Protein AF-A0A452ZLC6-F1 (afdb_monomer)

Secondary structure (DSSP, 8-state):
------------------PPP----PPPPPPP---PPPPPPPPP-PPPPPP----------PPPP----------------S--------TTTTTTT-----PPPTTSPPTT--PPPPPPS--PPPPPEEEE-TTS-EEEE---SSSEEEEEEEES-SGGG--SSSTTHHHHHHHHTTS-BSS--HHHHHHHHHHTT-EEEEEE-SS-EEEEEEEEGGGHHHHHHHHHHHHHSB---HHHHHHHHHHHHHHHHHGGG-HHHHHHHHHHHHH--SSTTS-SSPPHHHHTT--HHHHHHHHHHHHTTTS----

Foldseek 3Di:
DDDDDDDDDDDDDDDDDDDDDDDDDDDDDDDDDDDDDDDDDDDDDDDDDDDDDDDDPDDPDDDDDDDDDDDDDDDDDADDDDDDPPPPDPPCCVPPPNDDPDAPPPVDDGPPDDDDDDDPPDDDWFDWDWDQDPLGDIDIDGDDPDQKDKDKDKFQDAQLLADPLLAQLQVLLQLLFQADFPVDHSVRSVCLCVNQPKDWHWDGDLGMIMTMMMGGPVCVVVRVVSNCRRLPTRDDDQVSSVVSLVVLVVVVVCCVVVVVLVVVLVCQLVVDDHRSNRGRRGDPVNSVSDDPVSNVVSCCVRVCSVPVPPD

InterPro domains:
  IPR001431 Peptidase M16, zinc-binding site [PS00143] (158-181)
  IPR011249 Metalloenzyme, LuxS/M16 peptidase-like [SSF63411] (126-300)
  IPR011765 Peptidase M16, N-terminal [PF00675] (139-283)
  IPR050361 Mitochondrial Processing Peptidase/Ubiquinol-cytochrome c Reductase Complex [PTHR11851] (120-300)

Radius of gyration: 35.26 Å; Cα contacts (8 Å, |Δi|>4): 285; chains: 1; bounding box: 105×92×97 Å

Solvent-accessible surface area (backbone atoms only — not comparable to full-atom values): 20576 Å² total; per-residue (Å²): 141,83,84,81,89,85,85,86,90,83,87,90,84,86,87,82,88,80,89,85,86,88,84,90,86,88,79,84,87,79,83,86,80,80,84,83,77,84,77,80,79,79,80,77,80,80,79,86,78,83,83,87,82,79,88,79,79,84,75,84,77,78,80,83,78,84,80,79,88,77,92,71,97,69,91,81,79,77,87,69,82,90,82,76,88,75,75,81,72,55,103,56,37,84,80,72,70,58,75,74,85,73,72,72,60,94,90,47,82,72,84,91,70,86,78,77,83,78,78,66,98,75,72,81,83,53,73,74,45,77,48,72,47,98,73,66,49,74,49,74,50,65,69,73,92,65,71,62,38,76,50,73,52,77,42,86,39,24,30,42,76,46,46,92,80,37,40,30,43,42,44,50,50,36,69,53,51,70,45,33,26,78,89,37,52,36,70,54,48,51,50,57,36,55,70,66,65,38,49,76,51,58,47,57,40,50,64,36,30,38,41,36,36,35,34,46,50,91,47,51,70,60,50,52,51,53,52,50,43,39,70,75,35,60,40,83,45,73,68,59,52,53,53,47,52,51,51,53,54,53,48,60,70,51,44,77,79,39,61,69,61,50,50,54,52,50,46,34,45,71,74,40,74,70,45,69,25,46,59,62,65,51,48,78,76,31,61,78,64,62,50,64,68,52,48,53,52,50,44,57,74,64,46,38,72,73,54,68,78,84,125

Mean predicted aligned error: 16.59 Å

Sequence (311 aa):
GSSPEGSARSGSRPPASLYTTRRGVSCPRINPSPAAAPLPPPPSSPPPLPRDLGSQATMYRAAGSHLRSLKNHGASRFASTSVVKQSSGGLFSWLLGGGSSQLPPLDVPLPGITIPPPLPDFVEQSKTKITTLPNGIKIASETSPGAAASVGLYIDCGSIYETPASSGASHLLERMAFRSTANRSHLRLVREVEAIGGNVSASASREQMSYTYDALKSYAPEMVEVLVDSVRNPAFLEWEVKEQLQKIKSEISEVSSNPQGLLLEALHSAGYSGALAKPLMATESAIRRLDISTLEEFIHVRFSDLFPMLE

Nearest PDB structures (foldseek):
  8e73-assembly1_N  TM=9.929E-01  e=3.197E-26  Vigna radiata
  8bep-assembly1_K  TM=9.924E-01  e=4.865E-26  Arabidopsis thaliana
  8bq6-assembly1_BA  TM=9.900E-01  e=1.349E-25  Arabidopsis thaliana
  8bq5-assembly1_BA  TM=9.898E-01  e=1.820E-25  Arabidopsis thaliana
  8bq6-assembly1_AA  TM=9.882E-01  e=1.933E-25  Arabidopsis thaliana

Organism: Aegilops tauschii subsp. strangulata (NCBI:txid200361)

Structure (mmCIF, N/CA/C/O backbone):
data_AF-A0A452ZLC6-F1
#
_entry.id   AF-A0A452ZLC6-F1
#
loop_
_atom_site.group_PDB
_atom_site.id
_atom_site.type_symbol
_atom_site.label_atom_id
_atom_site.label_alt_id
_atom_site.label_comp_id
_atom_site.label_asym_id
_atom_site.label_entity_id
_atom_site.label_seq_id
_atom_site.pdbx_PDB_ins_code
_atom_site.Cartn_x
_atom_site.Cartn_y
_atom_site.Cartn_z
_atom_site.occupancy
_atom_site.B_iso_or_equiv
_atom_site.auth_seq_id
_atom_site.auth_comp_id
_atom_site.auth_asym_id
_atom_site.auth_atom_id
_atom_site.pdbx_PDB_model_num
ATOM 1 N N . GLY A 1 1 ? 21.940 -58.589 -57.370 1.00 42.47 1 GLY A N 1
ATOM 2 C CA . GLY A 1 1 ? 23.142 -59.390 -57.103 1.00 42.47 1 GLY A CA 1
ATOM 3 C C . GLY A 1 1 ? 23.792 -59.722 -58.418 1.00 42.47 1 GLY A C 1
ATOM 4 O O . GLY A 1 1 ? 23.095 -60.292 -59.238 1.00 42.47 1 GLY A O 1
ATOM 5 N N . SER A 1 2 ? 25.052 -59.308 -58.588 1.00 36.88 2 SER A N 1
ATOM 6 C CA . SER A 1 2 ? 26.074 -59.826 -59.519 1.00 36.88 2 SER A CA 1
ATOM 7 C C . SER A 1 2 ? 27.123 -58.726 -59.759 1.00 36.88 2 SER A C 1
ATOM 9 O O . SER A 1 2 ? 26.866 -57.782 -60.503 1.00 36.88 2 SER A O 1
ATOM 11 N N . SER A 1 3 ? 28.284 -58.839 -59.111 1.00 34.69 3 SER A N 1
ATOM 12 C CA . SER A 1 3 ? 29.549 -58.283 -59.633 1.00 34.69 3 SER A CA 1
ATOM 13 C C . SER A 1 3 ? 30.103 -59.255 -60.694 1.00 34.69 3 SER A C 1
ATOM 15 O O . SER A 1 3 ? 29.634 -60.400 -60.721 1.00 34.69 3 SER A O 1
ATOM 17 N N . PRO A 1 4 ? 31.062 -58.857 -61.559 1.00 59.31 4 PRO A N 1
ATOM 18 C CA . PRO A 1 4 ? 32.482 -58.927 -61.158 1.00 59.31 4 PRO A CA 1
ATOM 19 C C . PRO A 1 4 ? 33.443 -57.866 -61.768 1.00 59.31 4 PRO A C 1
ATOM 21 O O . PRO A 1 4 ? 33.111 -57.195 -62.737 1.00 59.31 4 PRO A O 1
ATOM 24 N N . GLU A 1 5 ? 34.611 -57.743 -61.107 1.00 37.03 5 GLU A N 1
ATOM 25 C CA . GLU A 1 5 ? 36.018 -57.568 -61.580 1.00 37.03 5 GLU A CA 1
ATOM 26 C C . GLU A 1 5 ? 36.329 -56.700 -62.825 1.00 37.03 5 GLU A C 1
ATOM 28 O O . GLU A 1 5 ? 35.694 -56.829 -63.857 1.00 37.03 5 GLU A O 1
ATOM 33 N N . GLY A 1 6 ? 37.366 -55.855 -62.911 1.00 32.50 6 GLY A N 1
ATOM 34 C CA . GLY A 1 6 ? 38.546 -55.527 -62.097 1.00 32.50 6 GLY A CA 1
ATOM 35 C C . GLY A 1 6 ? 39.605 -54.865 -63.019 1.00 32.50 6 GLY A C 1
ATOM 36 O O . GLY A 1 6 ? 39.609 -55.178 -64.201 1.00 32.50 6 GLY A O 1
ATOM 37 N N . SER A 1 7 ? 40.482 -53.961 -62.536 1.00 34.34 7 SER A N 1
ATOM 38 C CA . SER A 1 7 ? 41.863 -53.769 -63.066 1.00 34.34 7 SER A CA 1
ATOM 39 C C . SER A 1 7 ? 42.708 -52.716 -62.303 1.00 34.34 7 SER A C 1
ATOM 41 O O . SER A 1 7 ? 42.366 -51.541 -62.233 1.00 34.34 7 SER A O 1
ATOM 43 N N . ALA A 1 8 ? 43.819 -53.209 -61.741 1.00 36.09 8 ALA A N 1
A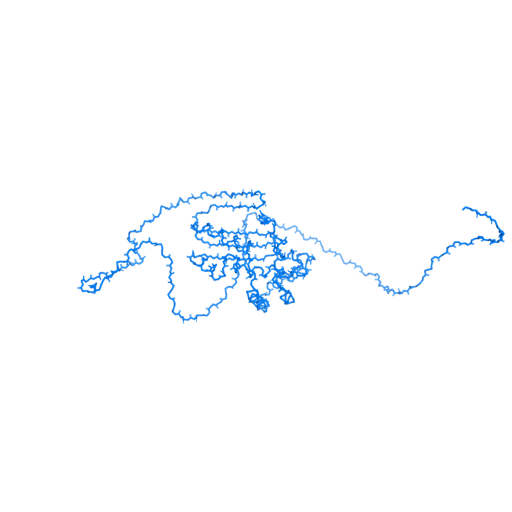TOM 44 C CA . ALA A 1 8 ? 45.188 -52.680 -61.567 1.00 36.09 8 ALA A CA 1
ATOM 45 C C . ALA A 1 8 ? 45.548 -51.191 -61.260 1.00 36.09 8 ALA A C 1
ATOM 47 O O . ALA A 1 8 ? 45.562 -50.325 -62.123 1.00 36.09 8 ALA A O 1
ATOM 48 N N . ARG A 1 9 ? 46.072 -51.012 -60.028 1.00 33.09 9 ARG A N 1
ATOM 49 C CA . ARG A 1 9 ? 47.380 -50.439 -59.576 1.00 33.09 9 ARG A CA 1
ATOM 50 C C . ARG A 1 9 ? 48.003 -49.172 -60.217 1.00 33.09 9 ARG A C 1
ATOM 52 O O . ARG A 1 9 ? 48.606 -49.245 -61.276 1.00 33.09 9 ARG A O 1
ATOM 59 N N . SER A 1 10 ? 48.184 -48.145 -59.373 1.00 34.16 10 SER A N 1
ATOM 60 C CA . SER A 1 10 ? 49.472 -47.494 -58.993 1.00 34.16 10 SER A CA 1
ATOM 61 C C . SER A 1 10 ? 49.170 -46.621 -57.753 1.00 34.16 10 SER A C 1
ATOM 63 O O . SER A 1 10 ? 48.140 -45.966 -57.754 1.00 34.16 10 SER A O 1
ATOM 65 N N . GLY A 1 11 ? 49.840 -46.647 -56.598 1.00 30.23 11 GLY A N 1
ATOM 66 C CA . GLY A 1 11 ? 51.258 -46.418 -56.331 1.00 30.23 11 GLY A CA 1
ATOM 67 C C . GLY A 1 11 ? 51.392 -45.167 -55.432 1.00 30.23 11 GLY A C 1
ATOM 68 O O . GLY A 1 11 ? 50.941 -44.099 -55.820 1.00 30.23 11 GLY A O 1
ATOM 69 N N . SER A 1 12 ? 52.044 -45.314 -54.268 1.00 31.41 12 SER A N 1
ATOM 70 C CA . SER A 1 12 ? 52.527 -44.280 -53.314 1.00 31.41 12 SER A CA 1
ATOM 71 C C . SER A 1 12 ? 51.604 -43.772 -52.171 1.00 31.41 12 SER A C 1
ATOM 73 O O . SER A 1 12 ? 50.530 -43.218 -52.367 1.00 31.41 12 SER A O 1
ATOM 75 N N . ARG A 1 13 ? 52.098 -43.959 -50.935 1.00 31.44 13 ARG A N 1
ATOM 76 C CA . ARG A 1 13 ? 51.814 -43.230 -49.673 1.00 31.44 13 ARG A CA 1
ATOM 77 C C . ARG A 1 13 ? 53.066 -42.376 -49.356 1.00 31.44 13 ARG A C 1
ATOM 79 O O . ARG A 1 13 ? 54.124 -42.731 -49.876 1.00 31.44 13 ARG A O 1
ATOM 86 N N . PRO A 1 14 ? 53.079 -41.520 -48.312 1.00 47.03 14 PRO A N 1
ATOM 87 C CA . PRO A 1 14 ? 52.145 -40.475 -47.858 1.00 47.03 14 PRO A CA 1
ATOM 88 C C . PRO A 1 14 ? 52.901 -39.106 -47.792 1.00 47.03 14 PRO A C 1
ATOM 90 O O . PRO A 1 14 ? 54.035 -39.047 -48.269 1.00 47.03 14 PRO A O 1
ATOM 93 N N . PRO A 1 15 ? 52.360 -38.000 -47.225 1.00 39.06 15 PRO A N 1
ATOM 94 C CA . PRO A 1 15 ? 52.685 -37.715 -45.817 1.00 39.06 15 PRO A CA 1
ATOM 95 C C . PRO A 1 15 ? 51.654 -36.866 -45.038 1.00 39.06 15 PRO A C 1
ATOM 97 O O . PRO A 1 15 ? 50.657 -36.371 -45.555 1.00 39.06 15 PRO A O 1
ATOM 100 N N . ALA A 1 16 ? 51.954 -36.732 -43.746 1.00 30.11 16 ALA A N 1
ATOM 101 C CA . ALA A 1 16 ? 51.295 -35.916 -42.741 1.00 30.11 16 ALA A CA 1
ATOM 102 C C . ALA A 1 16 ? 51.715 -34.430 -42.767 1.00 30.11 16 ALA A C 1
ATOM 104 O O . ALA A 1 16 ? 52.787 -34.090 -43.258 1.00 30.11 16 ALA A O 1
ATOM 105 N N . SER A 1 17 ? 50.928 -33.631 -42.034 1.00 27.27 17 SER A N 1
ATOM 106 C CA . SER A 1 17 ? 51.301 -32.390 -41.332 1.00 27.27 17 SER A CA 1
ATOM 107 C C . SER A 1 17 ? 51.415 -31.099 -42.157 1.00 27.27 17 SER A C 1
ATOM 109 O O . SER A 1 17 ? 52.255 -30.983 -43.039 1.00 27.27 17 SER A O 1
ATOM 111 N N . LEU A 1 18 ? 50.635 -30.074 -41.789 1.00 31.30 18 LEU A N 1
ATOM 112 C CA . LEU A 1 18 ? 51.129 -28.917 -41.018 1.00 31.30 18 LEU A CA 1
ATOM 113 C C . LEU A 1 18 ? 50.084 -27.788 -40.989 1.00 31.30 18 LEU A C 1
ATOM 115 O O . LEU A 1 18 ? 49.686 -27.245 -42.016 1.00 31.30 18 LEU A O 1
ATOM 119 N N . TYR A 1 19 ? 49.701 -27.406 -39.770 1.00 29.41 19 TYR A N 1
ATOM 120 C CA . TYR A 1 19 ? 49.078 -26.124 -39.456 1.00 29.41 19 TYR A CA 1
ATOM 121 C C . TYR A 1 19 ? 50.076 -24.990 -39.717 1.00 29.41 19 TYR A C 1
ATOM 123 O O . TYR A 1 19 ? 51.221 -25.047 -39.266 1.00 29.41 19 TYR A O 1
ATOM 131 N N . THR A 1 20 ? 49.637 -23.944 -40.416 1.00 32.91 20 THR A N 1
ATOM 132 C CA . THR A 1 20 ? 50.441 -22.750 -40.686 1.00 32.91 20 THR A CA 1
ATOM 133 C C . THR A 1 20 ? 50.118 -21.629 -39.702 1.00 32.91 20 THR A C 1
ATOM 135 O O . THR A 1 20 ? 48.993 -21.136 -39.642 1.00 32.91 20 THR A O 1
ATOM 138 N N . THR A 1 21 ? 51.145 -21.196 -38.980 1.00 31.44 21 THR A N 1
ATOM 139 C CA . THR A 1 21 ? 51.215 -20.006 -38.122 1.00 31.44 21 THR A CA 1
ATOM 140 C C . THR A 1 21 ? 51.872 -18.847 -38.880 1.00 31.44 21 THR A C 1
ATOM 142 O O . THR A 1 21 ? 52.884 -19.091 -39.536 1.00 31.44 21 THR A O 1
ATOM 145 N N . ARG A 1 22 ? 51.378 -17.601 -38.724 1.00 31.23 22 ARG A N 1
ATOM 146 C CA . ARG A 1 22 ? 52.081 -16.275 -38.770 1.00 31.23 22 ARG A CA 1
ATOM 147 C C . ARG A 1 22 ? 51.068 -15.168 -39.119 1.00 31.23 22 ARG A C 1
ATOM 149 O O . ARG A 1 22 ? 50.196 -15.430 -39.926 1.00 31.23 22 ARG A O 1
ATOM 156 N N . ARG A 1 23 ? 51.082 -13.913 -38.648 1.00 31.70 23 ARG A N 1
ATOM 157 C CA . ARG A 1 23 ? 51.952 -12.966 -37.893 1.00 31.70 23 ARG A CA 1
ATOM 158 C C . ARG A 1 23 ? 50.956 -11.997 -37.194 1.00 31.70 23 ARG A C 1
ATOM 160 O O . ARG A 1 23 ? 49.871 -11.808 -37.719 1.00 31.70 23 ARG A O 1
ATOM 167 N N . GLY A 1 24 ? 51.174 -11.407 -36.020 1.00 29.02 24 GLY A N 1
ATOM 168 C CA . GLY A 1 24 ? 52.288 -10.542 -35.628 1.00 29.02 24 GLY A CA 1
ATOM 169 C C . GLY A 1 24 ? 51.863 -9.064 -35.698 1.00 29.02 24 GLY A C 1
ATOM 170 O O . GLY A 1 24 ? 52.031 -8.450 -36.745 1.00 29.02 24 GLY A O 1
ATOM 171 N N . VAL A 1 25 ? 51.352 -8.502 -34.593 1.00 35.28 25 VAL A N 1
ATOM 172 C CA . VAL A 1 25 ? 51.274 -7.048 -34.344 1.00 35.28 25 VAL A CA 1
ATOM 173 C C . VAL A 1 25 ? 51.787 -6.776 -32.926 1.00 35.28 25 VAL A C 1
ATOM 175 O O . VAL A 1 25 ? 51.485 -7.503 -31.986 1.00 35.28 25 VAL A O 1
ATOM 178 N N . SER A 1 26 ? 52.647 -5.767 -32.840 1.00 29.69 26 SER A N 1
ATOM 179 C CA . SER A 1 26 ? 53.513 -5.380 -31.727 1.00 29.69 26 SER A CA 1
ATOM 180 C C . SER A 1 26 ? 52.782 -4.518 -30.690 1.00 29.69 26 SER A C 1
ATOM 182 O O . SER A 1 26 ? 52.201 -3.500 -31.057 1.00 29.69 26 SER A O 1
ATOM 184 N N . CYS A 1 27 ? 52.897 -4.854 -29.401 1.00 34.84 27 CYS A N 1
ATOM 185 C CA . CYS A 1 27 ? 52.570 -3.963 -28.279 1.00 34.84 27 CYS A CA 1
ATOM 186 C C . CYS A 1 27 ? 53.870 -3.390 -27.675 1.00 34.84 27 CYS A C 1
ATOM 188 O O . CYS A 1 27 ? 54.832 -4.143 -27.505 1.00 34.84 27 CYS A O 1
ATOM 190 N N . PRO A 1 28 ? 53.942 -2.088 -27.345 1.00 40.06 28 PRO A N 1
ATOM 191 C CA . PRO A 1 28 ? 55.153 -1.487 -26.795 1.00 40.06 28 PRO A CA 1
ATOM 192 C C . PRO A 1 28 ? 55.398 -1.886 -25.329 1.00 40.06 28 PRO A C 1
ATOM 194 O O . PRO A 1 28 ? 54.481 -1.930 -24.510 1.00 40.06 28 PRO A O 1
ATOM 197 N N . ARG A 1 29 ? 56.675 -2.151 -25.015 1.00 33.84 29 ARG A N 1
ATOM 198 C CA . ARG A 1 29 ? 57.226 -2.356 -23.665 1.00 33.84 29 ARG A CA 1
ATOM 199 C C . ARG A 1 29 ? 57.068 -1.089 -22.821 1.00 33.84 29 ARG A C 1
ATOM 201 O O . ARG A 1 29 ? 57.547 -0.032 -23.222 1.00 33.84 29 ARG A O 1
ATOM 208 N N . ILE A 1 30 ? 56.512 -1.231 -21.621 1.00 40.81 30 ILE A N 1
ATOM 209 C CA . ILE A 1 30 ? 56.634 -0.250 -20.536 1.00 40.81 30 ILE A CA 1
ATOM 210 C C . ILE A 1 30 ? 57.686 -0.782 -19.550 1.00 40.81 30 ILE A C 1
ATOM 212 O O . ILE A 1 30 ? 57.690 -1.965 -19.210 1.00 40.81 30 ILE A O 1
ATOM 216 N N . ASN A 1 31 ? 58.625 0.089 -19.178 1.00 43.12 31 ASN A N 1
ATOM 217 C CA . ASN A 1 31 ? 59.801 -0.186 -18.348 1.00 43.12 31 ASN A CA 1
ATOM 218 C C . ASN A 1 31 ? 59.456 -0.615 -16.904 1.00 43.12 31 ASN A C 1
ATOM 220 O O . ASN A 1 31 ? 58.403 -0.235 -16.391 1.00 43.12 31 ASN A O 1
ATOM 224 N N . PRO A 1 32 ? 60.357 -1.341 -16.211 1.00 40.03 32 PRO A N 1
ATOM 225 C CA . PRO A 1 32 ? 60.181 -1.692 -14.806 1.00 40.03 32 PRO A CA 1
ATOM 226 C C . PRO A 1 32 ? 60.469 -0.505 -13.860 1.00 40.03 32 PRO A C 1
ATOM 228 O O . PRO A 1 32 ? 61.503 0.146 -13.960 1.00 40.03 32 PRO A O 1
ATOM 231 N N . SER A 1 33 ? 59.501 -0.273 -12.968 1.00 37.97 33 SER A N 1
ATOM 232 C CA . SER A 1 33 ? 59.459 0.405 -11.652 1.00 37.97 33 SER A CA 1
ATOM 233 C C . SER A 1 33 ? 60.677 1.186 -11.105 1.00 37.97 33 SER A C 1
ATOM 235 O O . SER A 1 33 ? 61.776 0.637 -11.044 1.00 37.97 33 SER A O 1
ATOM 237 N N . PRO A 1 34 ? 60.467 2.363 -10.475 1.00 45.50 34 PRO A N 1
ATOM 238 C CA . PRO A 1 34 ? 61.229 2.782 -9.304 1.00 45.50 34 PRO A CA 1
ATOM 239 C C . PRO A 1 34 ? 60.529 2.360 -7.994 1.00 45.50 34 PRO A C 1
ATOM 241 O O . PRO A 1 34 ? 59.307 2.382 -7.874 1.00 45.50 34 PRO A O 1
ATOM 244 N N . ALA A 1 35 ? 6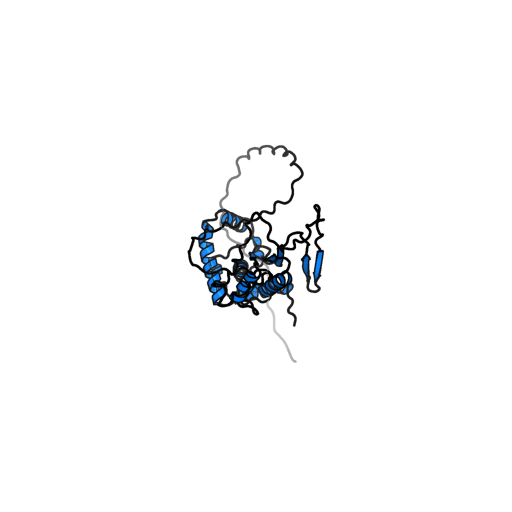1.346 1.959 -7.019 1.00 42.41 35 ALA A N 1
ATOM 245 C CA . ALA A 1 35 ? 61.014 1.395 -5.711 1.00 42.41 35 ALA A CA 1
ATOM 246 C C . ALA A 1 35 ? 59.756 1.953 -5.009 1.00 42.41 35 ALA A C 1
ATOM 248 O O . ALA A 1 35 ? 59.572 3.161 -4.868 1.00 42.41 35 ALA A O 1
ATOM 249 N N . ALA A 1 36 ? 58.938 1.034 -4.487 1.00 45.22 36 ALA A N 1
ATOM 250 C CA . ALA A 1 36 ? 57.832 1.328 -3.586 1.00 45.22 36 ALA A CA 1
ATOM 251 C C . ALA A 1 36 ? 58.348 1.952 -2.277 1.00 45.22 36 ALA A C 1
ATOM 253 O O . ALA A 1 36 ? 59.226 1.394 -1.617 1.00 45.22 36 ALA A O 1
ATOM 254 N N . ALA A 1 37 ? 57.783 3.096 -1.894 1.00 56.66 37 ALA A N 1
ATOM 255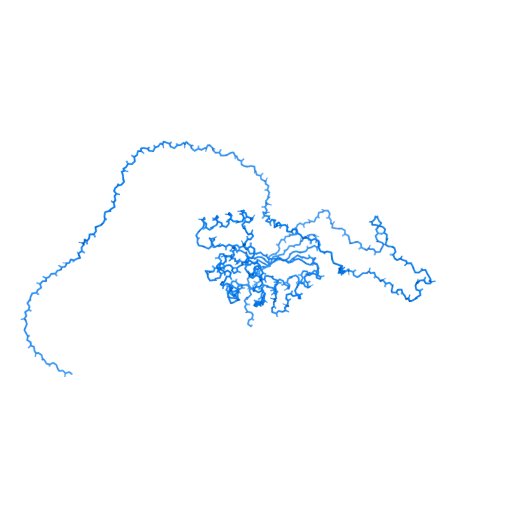 C CA . ALA A 1 37 ? 57.952 3.654 -0.558 1.00 56.66 37 ALA A CA 1
ATOM 256 C C . ALA A 1 37 ? 57.308 2.719 0.493 1.00 56.66 37 ALA A C 1
ATOM 258 O O . ALA A 1 37 ? 56.275 2.108 0.202 1.00 56.66 37 ALA A O 1
ATOM 259 N N . PRO A 1 38 ? 57.884 2.583 1.702 1.00 53.88 38 PRO A N 1
ATOM 260 C CA . PRO A 1 38 ? 57.313 1.739 2.747 1.00 53.88 38 PRO A CA 1
ATOM 261 C C . PRO A 1 38 ? 55.942 2.268 3.195 1.00 53.88 38 PRO A C 1
ATOM 263 O O . PRO A 1 38 ? 55.769 3.463 3.436 1.00 53.88 38 PRO A O 1
ATOM 266 N N . LEU A 1 39 ? 54.970 1.359 3.300 1.00 59.81 39 LEU A N 1
ATOM 267 C CA . LEU A 1 39 ? 53.625 1.637 3.809 1.00 59.81 39 LEU A CA 1
ATOM 268 C C . LEU A 1 39 ? 53.688 2.103 5.278 1.00 59.81 39 LEU A C 1
ATOM 270 O O . LEU A 1 39 ? 54.463 1.535 6.053 1.00 59.81 39 LEU A O 1
ATOM 274 N N . PRO A 1 40 ? 52.871 3.090 5.693 1.00 60.72 40 PRO A N 1
ATOM 275 C CA . PRO A 1 40 ? 52.743 3.438 7.104 1.00 60.72 40 PRO A CA 1
ATOM 276 C C . PRO A 1 40 ? 52.141 2.262 7.899 1.00 60.72 40 PRO A C 1
ATOM 278 O O . PRO A 1 40 ? 51.350 1.491 7.345 1.00 60.72 40 PRO A O 1
ATOM 281 N N . PRO A 1 41 ? 52.493 2.102 9.189 1.00 66.62 41 PRO A N 1
ATOM 282 C CA . PRO A 1 41 ? 51.929 1.047 10.024 1.00 66.62 41 PRO A CA 1
ATOM 283 C C . PRO A 1 41 ? 50.406 1.216 10.173 1.00 66.62 41 PRO A C 1
ATOM 285 O O . PRO A 1 41 ? 49.908 2.347 10.130 1.00 66.62 41 PRO A O 1
ATOM 288 N N . PRO A 1 42 ? 49.652 0.116 10.360 1.00 60.50 42 PRO A N 1
ATOM 289 C CA . PRO A 1 42 ? 48.208 0.191 10.546 1.00 60.50 42 PRO A CA 1
ATOM 290 C C . PRO A 1 42 ? 47.869 0.993 11.813 1.00 60.50 42 PRO A C 1
ATOM 292 O O . PRO A 1 42 ? 48.596 0.894 12.807 1.00 60.50 42 PRO A O 1
ATOM 295 N N . PRO A 1 43 ? 46.770 1.770 11.817 1.00 59.50 43 PRO A N 1
ATOM 296 C CA . PRO A 1 43 ? 46.337 2.461 13.020 1.00 59.50 43 PRO A CA 1
ATOM 297 C C . PRO A 1 43 ? 45.999 1.447 14.120 1.00 59.50 43 PRO A C 1
ATOM 299 O O . PRO A 1 43 ? 45.372 0.414 13.877 1.00 59.50 43 PRO A O 1
ATOM 302 N N . SER A 1 44 ? 46.421 1.767 15.341 1.00 58.91 44 SER A N 1
ATOM 303 C CA . SER A 1 44 ? 46.039 1.075 16.570 1.00 58.91 44 SER A CA 1
ATOM 304 C C . SER A 1 44 ? 44.516 0.920 16.670 1.00 58.91 44 SER A C 1
ATOM 306 O O . SER A 1 44 ? 43.780 1.866 16.389 1.00 58.91 44 SER A O 1
ATOM 308 N N . SER A 1 45 ? 44.078 -0.270 17.088 1.00 54.91 45 SER A N 1
ATOM 309 C CA . SER A 1 45 ? 42.689 -0.682 17.344 1.00 54.91 45 SER A CA 1
ATOM 310 C C . SER A 1 45 ? 41.763 0.445 17.839 1.00 54.91 45 SER A C 1
ATOM 312 O O . SER A 1 45 ? 42.140 1.152 18.780 1.00 54.91 45 SER A O 1
ATOM 314 N N . PRO A 1 46 ? 40.538 0.585 17.291 1.00 52.22 46 PRO A N 1
ATOM 315 C CA . PRO A 1 46 ? 39.574 1.556 17.797 1.00 52.22 46 PRO A CA 1
ATOM 316 C C . PRO A 1 46 ? 39.128 1.193 19.229 1.00 52.22 46 PRO A C 1
ATOM 318 O O . PRO A 1 46 ? 39.084 0.007 19.572 1.00 52.22 46 PRO A O 1
ATOM 321 N N . PRO A 1 47 ? 38.783 2.184 20.073 1.00 52.69 47 PRO A N 1
ATOM 322 C CA . PRO A 1 47 ? 38.231 1.923 21.400 1.00 52.69 47 PRO A CA 1
ATOM 323 C C . PRO A 1 47 ? 36.868 1.209 21.297 1.00 52.69 47 PRO A C 1
ATOM 325 O O . PRO A 1 47 ? 36.166 1.367 20.293 1.00 52.69 47 PRO A O 1
ATOM 328 N N . PRO A 1 48 ? 36.466 0.422 22.314 1.00 45.19 48 PRO A N 1
ATOM 329 C CA . PRO A 1 48 ? 35.221 -0.333 22.264 1.00 45.19 48 PRO A CA 1
ATOM 330 C C . PRO A 1 48 ? 34.012 0.612 22.244 1.00 45.19 48 PRO A C 1
ATOM 332 O O . PRO A 1 48 ? 33.930 1.552 23.036 1.00 45.19 48 PRO A O 1
ATOM 335 N N . LEU A 1 49 ? 33.065 0.343 21.341 1.00 45.03 49 LEU A N 1
ATOM 336 C CA . LEU A 1 49 ? 31.782 1.044 21.281 1.00 45.03 49 LEU A CA 1
ATOM 337 C C . LEU A 1 49 ? 30.921 0.704 22.513 1.00 45.03 49 LEU A C 1
ATOM 339 O O . LEU A 1 49 ? 30.916 -0.454 22.949 1.00 45.03 49 LEU A O 1
ATOM 343 N N . PRO A 1 50 ? 30.169 1.674 23.063 1.00 37.84 50 PRO A N 1
ATOM 344 C CA . PRO A 1 50 ? 29.223 1.407 24.136 1.00 37.84 50 PRO A CA 1
ATOM 345 C C . PRO A 1 50 ? 28.098 0.481 23.650 1.00 37.84 50 PRO A C 1
ATOM 347 O O . PRO A 1 50 ? 27.570 0.633 22.548 1.00 37.84 50 PRO A O 1
ATOM 350 N N . ARG A 1 51 ? 27.758 -0.501 24.491 1.00 42.97 51 ARG A N 1
ATOM 351 C CA . ARG A 1 51 ? 26.573 -1.355 24.350 1.00 42.97 51 ARG A CA 1
ATOM 352 C C . ARG A 1 51 ? 25.321 -0.549 24.720 1.00 42.97 51 ARG A C 1
ATOM 354 O O . ARG A 1 51 ? 25.388 0.272 25.627 1.00 42.97 51 ARG A O 1
ATOM 361 N N . ASP A 1 52 ? 24.221 -0.872 24.041 1.00 35.75 52 ASP A N 1
ATOM 362 C CA . ASP A 1 52 ? 22.862 -0.315 24.141 1.00 35.75 52 ASP A CA 1
ATOM 363 C C . ASP A 1 52 ? 22.624 1.081 23.542 1.00 35.75 52 ASP A C 1
ATOM 365 O O . ASP A 1 52 ? 22.998 2.101 24.106 1.00 35.75 52 ASP A O 1
ATOM 369 N N . LEU A 1 53 ? 21.900 1.122 22.415 1.00 34.09 53 LEU A N 1
ATOM 370 C CA . LEU A 1 53 ? 20.506 1.590 22.386 1.00 34.09 53 LEU A CA 1
ATOM 371 C C . LEU A 1 53 ? 19.843 1.192 21.049 1.00 34.09 53 LEU A C 1
ATOM 373 O O . LEU A 1 53 ? 20.447 1.276 19.981 1.00 34.09 53 LEU A O 1
ATOM 377 N N . GLY A 1 54 ? 18.611 0.692 21.141 1.00 31.05 54 GLY A N 1
ATOM 378 C CA . GLY A 1 54 ? 17.904 -0.031 20.087 1.00 31.05 54 GLY A CA 1
ATOM 379 C C . GLY A 1 54 ? 17.466 0.767 18.853 1.00 31.05 54 GLY A C 1
ATOM 380 O O . GLY A 1 54 ? 17.289 1.980 18.878 1.00 31.05 54 GLY A O 1
ATOM 381 N N . SER A 1 55 ? 17.262 -0.006 17.782 1.00 33.09 55 SER A N 1
ATOM 382 C CA . SER A 1 55 ? 16.327 0.187 16.665 1.00 33.09 55 SER A CA 1
ATOM 383 C C . SER A 1 55 ? 15.920 1.634 16.346 1.00 33.09 55 SER A C 1
ATOM 385 O O . SER A 1 55 ? 14.845 2.094 16.728 1.00 33.09 55 SER A O 1
ATOM 387 N N . GLN A 1 56 ? 16.746 2.339 15.570 1.00 27.66 56 GLN A N 1
ATOM 388 C CA . GLN A 1 56 ? 16.256 3.453 14.758 1.00 27.66 56 GLN A CA 1
ATOM 389 C C . GLN A 1 56 ? 15.906 2.934 13.365 1.00 27.66 56 GLN A C 1
ATOM 391 O O . GLN A 1 56 ? 16.763 2.810 12.493 1.00 27.66 56 GLN A O 1
ATOM 396 N N . ALA A 1 57 ? 14.623 2.642 13.160 1.00 28.48 57 ALA A N 1
ATOM 397 C CA . ALA A 1 57 ? 14.046 2.565 11.830 1.00 28.48 57 ALA A CA 1
ATOM 398 C C . ALA A 1 57 ? 14.136 3.960 11.189 1.00 28.48 57 ALA A C 1
ATOM 400 O O . ALA A 1 57 ? 13.504 4.917 11.639 1.00 28.48 57 ALA A O 1
ATOM 401 N N . THR A 1 58 ? 14.964 4.091 10.157 1.00 26.73 58 THR A N 1
ATOM 402 C CA . THR A 1 58 ? 15.078 5.307 9.352 1.00 26.73 58 THR A CA 1
ATOM 403 C C . THR A 1 58 ? 13.808 5.462 8.511 1.00 26.73 58 THR A C 1
ATOM 405 O O . THR A 1 58 ? 13.701 4.912 7.420 1.00 26.73 58 THR A O 1
ATOM 408 N N . MET A 1 59 ? 12.814 6.190 9.027 1.00 28.41 59 MET A N 1
ATOM 409 C CA . MET A 1 59 ? 11.677 6.650 8.228 1.00 28.41 59 MET A CA 1
ATOM 410 C C . MET A 1 59 ? 12.140 7.760 7.280 1.00 28.41 59 MET A C 1
ATOM 412 O O . MET A 1 59 ? 12.529 8.843 7.723 1.00 28.41 59 MET A O 1
ATOM 416 N N . TYR A 1 60 ? 12.049 7.521 5.973 1.00 31.08 60 TYR A N 1
ATOM 417 C CA . TYR A 1 60 ? 12.094 8.595 4.987 1.00 31.08 60 TYR A CA 1
ATOM 418 C C . TYR A 1 60 ? 10.828 9.447 5.135 1.00 31.08 60 TYR A C 1
ATOM 420 O O . TYR A 1 60 ? 9.739 9.085 4.699 1.00 31.08 60 TYR A O 1
ATOM 428 N N . ARG A 1 61 ? 10.977 10.595 5.799 1.00 27.39 61 ARG A N 1
ATOM 429 C CA . ARG A 1 61 ? 9.966 11.651 5.872 1.00 27.39 61 ARG A CA 1
ATOM 430 C C . ARG A 1 61 ? 9.868 12.309 4.492 1.00 27.39 61 ARG A C 1
ATOM 432 O O . ARG A 1 61 ? 10.735 13.101 4.129 1.00 27.39 61 ARG A O 1
ATOM 439 N N . ALA A 1 62 ? 8.820 11.991 3.736 1.00 31.14 62 ALA A N 1
ATOM 440 C CA . ALA A 1 62 ? 8.461 12.745 2.541 1.00 31.14 62 ALA A CA 1
ATOM 441 C C . ALA A 1 62 ? 8.135 14.195 2.941 1.00 31.14 62 ALA A C 1
ATOM 443 O O . ALA A 1 62 ? 7.328 14.450 3.839 1.00 31.14 62 ALA A O 1
ATOM 444 N N . ALA A 1 63 ? 8.833 15.144 2.318 1.00 31.75 63 ALA A N 1
ATOM 445 C CA . ALA A 1 63 ? 8.665 16.568 2.547 1.00 31.75 63 ALA A CA 1
ATOM 446 C C . ALA A 1 63 ? 7.288 17.023 2.043 1.00 31.75 63 ALA A C 1
ATOM 448 O O . ALA A 1 63 ? 6.922 16.788 0.894 1.00 31.75 63 ALA A O 1
ATOM 449 N N . GLY A 1 64 ? 6.527 17.676 2.922 1.00 30.17 64 GLY A N 1
ATOM 450 C CA . GLY A 1 64 ? 5.229 18.248 2.596 1.00 30.17 6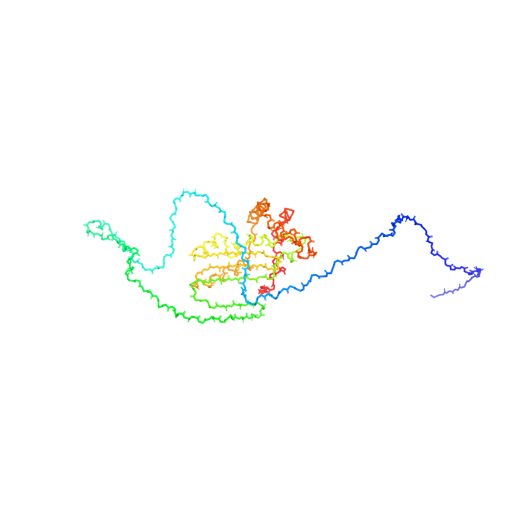4 GLY A CA 1
ATOM 451 C C . GLY A 1 64 ? 5.355 19.377 1.577 1.00 30.17 64 GLY A C 1
ATOM 452 O O . GLY A 1 64 ? 6.064 20.358 1.797 1.00 30.17 64 GLY A O 1
ATOM 453 N N . SER A 1 65 ? 4.623 19.261 0.474 1.00 31.31 65 SER A N 1
ATOM 454 C CA . SER A 1 65 ? 4.405 20.356 -0.462 1.00 31.31 65 SER A CA 1
ATOM 455 C C . SER A 1 65 ? 3.290 21.268 0.056 1.00 31.31 65 SER A C 1
ATOM 457 O O . SER A 1 65 ? 2.151 20.842 0.250 1.00 31.31 65 SER A O 1
ATOM 459 N N . HIS A 1 66 ? 3.636 22.538 0.256 1.00 33.78 66 HIS A N 1
ATOM 460 C CA . HIS A 1 66 ? 2.742 23.647 0.574 1.00 33.78 66 HIS A CA 1
ATOM 461 C C . HIS A 1 66 ? 1.502 23.693 -0.340 1.00 33.78 66 HIS A C 1
ATOM 463 O O . HIS A 1 66 ? 1.608 23.992 -1.530 1.00 33.78 66 HIS A O 1
ATOM 469 N N . LEU A 1 67 ? 0.311 23.502 0.233 1.00 32.41 67 LEU A N 1
ATOM 470 C CA . LEU A 1 67 ? -0.951 23.835 -0.425 1.00 32.41 67 LEU A CA 1
ATOM 471 C C . LEU A 1 67 ? -1.256 25.324 -0.238 1.00 32.41 67 LEU A C 1
ATOM 473 O O . LEU A 1 67 ? -1.435 25.821 0.875 1.00 32.41 67 LEU A O 1
ATOM 477 N N . ARG A 1 68 ? -1.322 26.039 -1.364 1.00 33.06 68 ARG A N 1
ATOM 478 C CA . ARG A 1 68 ? -1.895 27.383 -1.444 1.00 33.06 68 ARG A CA 1
ATOM 479 C C . ARG A 1 68 ? -3.396 27.304 -1.168 1.00 33.06 68 ARG A C 1
ATOM 481 O O . ARG A 1 68 ? -4.115 26.531 -1.792 1.00 33.06 68 ARG A O 1
ATOM 488 N N . SER A 1 69 ? -3.830 28.147 -0.237 1.00 31.17 69 SER A N 1
ATOM 489 C CA . SER A 1 69 ? -5.220 28.394 0.137 1.00 31.17 69 SER A CA 1
ATOM 490 C C . SER A 1 69 ? -6.068 28.762 -1.085 1.00 31.17 69 SER A C 1
ATOM 492 O O . SER A 1 69 ? -5.881 29.824 -1.680 1.00 31.17 69 SER A O 1
ATOM 494 N N . LEU A 1 70 ? -7.014 27.891 -1.440 1.00 33.12 70 LEU A N 1
ATOM 495 C CA . LEU A 1 70 ? -8.164 28.242 -2.266 1.00 33.12 70 LEU A CA 1
ATOM 496 C C . LEU A 1 70 ? -9.407 28.206 -1.381 1.00 33.12 70 LEU A C 1
ATOM 498 O O . LEU A 1 70 ? -9.880 27.162 -0.939 1.00 33.12 70 LEU A O 1
ATOM 502 N N . LYS A 1 71 ? -9.904 29.407 -1.103 1.00 34.94 71 LYS A N 1
ATOM 503 C CA . LYS A 1 71 ? -11.140 29.689 -0.388 1.00 34.94 71 LYS A CA 1
ATOM 504 C C . LYS A 1 71 ? -12.314 29.277 -1.278 1.00 34.94 71 LYS A C 1
ATOM 506 O O . LYS A 1 71 ? -12.637 29.994 -2.216 1.00 34.94 71 LYS A O 1
ATOM 511 N N . ASN A 1 72 ? -12.953 28.149 -0.979 1.00 29.58 72 ASN A N 1
ATOM 512 C CA . ASN A 1 72 ? -14.301 27.865 -1.466 1.00 29.58 72 ASN A CA 1
ATOM 513 C C . ASN A 1 72 ? -15.098 27.097 -0.408 1.00 29.58 72 ASN A C 1
ATOM 515 O O . ASN A 1 72 ? -14.630 26.116 0.164 1.00 29.58 72 ASN A O 1
ATOM 519 N N . HIS A 1 73 ? -16.287 27.607 -0.100 1.00 42.22 73 HIS A N 1
ATOM 520 C CA . HIS A 1 73 ? -17.191 27.071 0.909 1.00 42.22 73 HIS A CA 1
ATOM 521 C C . HIS A 1 73 ? -17.844 25.777 0.414 1.00 42.22 73 HIS A C 1
ATOM 523 O O . HIS A 1 73 ? -18.710 25.806 -0.455 1.00 42.22 73 HIS A O 1
ATOM 529 N N . GLY A 1 74 ? -17.450 24.648 1.001 1.00 31.48 74 GLY A N 1
ATOM 530 C CA . GLY A 1 74 ? -18.126 23.361 0.865 1.00 31.48 74 GLY A CA 1
ATOM 531 C C . GLY A 1 74 ? -18.214 22.710 2.239 1.00 31.48 74 GLY A C 1
ATOM 532 O O . GLY A 1 74 ? -17.192 22.458 2.866 1.00 31.48 74 GLY A O 1
ATOM 533 N N . ALA A 1 75 ? -19.432 22.509 2.735 1.00 37.16 75 ALA A N 1
ATOM 534 C CA . ALA A 1 75 ? -19.696 21.953 4.055 1.00 37.16 75 ALA A CA 1
ATOM 535 C C . ALA A 1 75 ? -19.163 20.513 4.169 1.00 37.16 75 ALA A C 1
ATOM 537 O O . ALA A 1 75 ? -19.716 19.587 3.574 1.00 37.16 75 ALA A O 1
ATOM 538 N N . SER A 1 76 ? -18.108 20.326 4.959 1.00 33.78 76 SER A N 1
ATOM 539 C CA . SER A 1 76 ? -17.617 19.025 5.404 1.00 33.78 76 SER A CA 1
ATOM 540 C C . SER A 1 76 ? -18.575 18.452 6.451 1.00 33.78 76 SER A C 1
ATOM 542 O O . SER A 1 76 ? -18.788 19.027 7.517 1.00 33.78 76 SER A O 1
ATOM 544 N N . ARG A 1 77 ? -19.191 17.313 6.126 1.00 34.78 77 ARG A N 1
ATOM 545 C CA . ARG A 1 77 ? -20.017 16.530 7.048 1.00 34.78 77 ARG A CA 1
ATOM 546 C C . ARG A 1 77 ? -19.124 15.452 7.651 1.00 34.78 77 ARG A C 1
ATOM 548 O O . ARG A 1 77 ? -18.812 14.478 6.977 1.00 34.78 77 ARG A O 1
ATOM 555 N N . PHE A 1 78 ? -18.684 15.653 8.887 1.00 35.88 78 PHE A N 1
ATOM 556 C CA . PHE A 1 78 ? -18.051 14.595 9.670 1.00 35.88 78 PHE A CA 1
ATOM 557 C C . PHE A 1 78 ? -19.105 13.545 10.041 1.00 35.88 78 PHE A C 1
ATOM 559 O O . PHE A 1 78 ? -20.236 13.890 10.393 1.00 35.88 78 PHE A O 1
ATOM 566 N N . ALA A 1 79 ? -18.740 12.268 9.936 1.00 35.69 79 ALA A N 1
ATOM 567 C CA . ALA A 1 79 ? -19.558 11.153 10.389 1.00 35.69 79 ALA A CA 1
ATOM 568 C C . ALA A 1 79 ? -19.605 11.156 11.925 1.00 35.69 79 ALA A C 1
ATOM 570 O O . ALA A 1 79 ? -18.702 10.661 12.596 1.00 35.69 79 ALA A O 1
ATOM 571 N N . SER A 1 80 ? -20.645 11.768 12.487 1.00 41.38 80 SER A N 1
ATOM 572 C CA . SER A 1 80 ? -20.928 11.706 13.919 1.00 41.38 80 SER A CA 1
ATOM 573 C C . SER A 1 80 ? -21.484 10.332 14.274 1.00 41.38 80 SER A C 1
ATOM 575 O O . SER A 1 80 ? -22.458 9.872 13.673 1.00 41.38 80 SER A O 1
ATOM 577 N N . THR A 1 81 ? -20.909 9.708 15.300 1.00 40.22 81 THR A N 1
ATOM 578 C CA . THR A 1 81 ? -21.569 8.633 16.035 1.00 40.22 81 THR A CA 1
ATOM 579 C C . THR A 1 81 ? -22.913 9.158 16.540 1.00 40.22 81 THR A C 1
ATOM 581 O O . THR A 1 81 ? -23.035 10.222 17.149 1.00 40.22 81 THR A O 1
ATOM 584 N N . SER A 1 82 ? -23.972 8.451 16.181 1.00 50.09 82 SER A N 1
ATOM 585 C CA . SER A 1 82 ? -25.348 8.838 16.441 1.00 50.09 82 SER A CA 1
ATOM 586 C C . SER A 1 82 ? -25.677 8.756 17.932 1.00 50.09 82 SER A C 1
ATOM 588 O O . SER A 1 82 ? -25.954 7.656 18.384 1.00 50.09 82 SER A O 1
ATOM 590 N N . VAL A 1 83 ? -25.721 9.885 18.655 1.00 45.81 83 VAL A N 1
ATOM 591 C CA . VAL A 1 83 ? -26.752 10.209 19.672 1.00 45.81 83 VAL A CA 1
ATOM 592 C C . VAL A 1 83 ? -26.769 11.728 19.924 1.00 45.81 83 VAL A C 1
ATOM 594 O O . VAL A 1 83 ? -26.165 12.207 20.872 1.00 45.81 83 VAL A O 1
ATOM 597 N N . VAL A 1 84 ? -27.520 12.495 19.129 1.00 40.41 84 VAL A N 1
ATOM 598 C CA . VAL A 1 84 ? -28.290 13.650 19.634 1.00 40.41 84 VAL A CA 1
ATOM 599 C C . VAL A 1 84 ? -29.556 13.722 18.785 1.00 40.41 84 VAL A C 1
ATOM 601 O O . VAL A 1 84 ? -29.495 13.995 17.588 1.00 40.41 84 VAL A O 1
ATOM 604 N N . LYS A 1 85 ? -30.722 13.456 19.383 1.00 38.41 85 LYS A N 1
ATOM 605 C CA . LYS A 1 85 ? -32.012 13.792 18.767 1.00 38.41 85 LYS A CA 1
ATOM 606 C C . LYS A 1 85 ? -32.069 15.318 18.657 1.00 38.41 85 LYS A C 1
ATOM 608 O O . LYS A 1 85 ? -32.425 15.989 19.620 1.00 38.41 85 LYS A O 1
ATOM 613 N N . GLN A 1 86 ? -31.710 15.877 17.504 1.00 43.59 86 GLN A N 1
ATOM 614 C CA . GLN A 1 86 ? -32.095 17.247 17.182 1.00 43.59 86 GLN A CA 1
ATOM 615 C C . GLN A 1 86 ? -33.617 17.253 17.042 1.00 43.59 86 GLN A C 1
ATOM 617 O O . GLN A 1 86 ? -34.163 16.674 16.104 1.00 43.59 86 GLN A O 1
ATOM 622 N N . SER A 1 87 ? -34.317 17.849 18.009 1.00 49.38 87 SER A N 1
ATOM 623 C CA . SER A 1 87 ? -35.751 18.071 17.873 1.00 49.38 87 SER A CA 1
ATOM 624 C C . SER A 1 87 ? -35.964 19.003 16.684 1.00 49.38 87 SER A C 1
ATOM 626 O O . SER A 1 87 ? -35.512 20.148 16.705 1.00 49.38 87 SER A O 1
ATOM 628 N N . SER A 1 88 ? -36.633 18.518 15.641 1.00 50.50 88 SER A N 1
ATOM 629 C CA . SER A 1 88 ? -37.108 19.349 14.541 1.00 50.50 88 SER A CA 1
ATOM 630 C C . SER A 1 88 ? -38.127 20.341 15.103 1.00 50.50 88 SER A C 1
ATOM 632 O O . SER A 1 88 ? -39.289 19.990 15.317 1.00 50.50 88 SER A O 1
ATOM 634 N N . GLY A 1 89 ? -37.677 21.556 15.414 1.00 49.19 89 GLY A N 1
ATOM 635 C CA . GLY A 1 89 ? -38.541 22.638 15.867 1.00 49.19 89 GLY A CA 1
ATOM 636 C C . GLY A 1 89 ? -39.562 22.947 14.779 1.00 49.19 89 GLY A C 1
ATOM 637 O O . GLY A 1 89 ? -39.210 23.466 13.723 1.00 49.19 89 GLY A O 1
ATOM 638 N N . GLY A 1 90 ? -40.819 22.571 15.017 1.00 51.97 90 GLY A N 1
ATOM 639 C CA . GLY A 1 90 ? -41.932 22.895 14.132 1.00 51.97 90 GLY A CA 1
ATOM 640 C C . GLY A 1 90 ? -42.141 24.407 14.007 1.00 51.97 90 GLY A C 1
ATOM 641 O O . GLY A 1 90 ? -41.595 25.195 14.782 1.00 51.97 90 GLY A O 1
ATOM 642 N N . LEU A 1 91 ? -42.987 24.794 13.050 1.00 55.38 91 LEU A N 1
ATOM 643 C CA . LEU A 1 91 ? -43.287 26.162 12.585 1.00 55.38 91 LEU A CA 1
ATOM 644 C C . LEU A 1 91 ? -43.690 27.201 13.666 1.00 55.38 91 LEU A C 1
ATOM 646 O O . LEU A 1 91 ? -43.881 28.367 13.343 1.00 55.38 91 LEU A O 1
ATOM 650 N N . PHE A 1 92 ? -43.778 26.810 14.942 1.00 53.66 92 PHE A N 1
ATOM 651 C CA . PHE A 1 92 ? -44.109 27.665 16.089 1.00 53.66 92 PHE A CA 1
ATOM 652 C C . PHE A 1 92 ? -42.980 27.796 17.134 1.00 53.66 92 PHE A C 1
ATOM 654 O O . PHE A 1 92 ? -43.182 28.433 18.165 1.00 53.66 92 PHE A O 1
ATOM 661 N N . SER A 1 93 ? -41.779 27.251 16.892 1.00 57.25 93 SER A N 1
ATOM 662 C CA . SER A 1 93 ? -40.664 27.266 17.865 1.00 57.25 93 SER A CA 1
ATOM 663 C C . SER A 1 93 ? -40.165 28.674 18.239 1.00 57.25 93 SER A C 1
ATOM 665 O O . SER A 1 93 ? -39.651 28.869 19.338 1.00 57.25 93 SER A O 1
ATOM 667 N N . TRP A 1 94 ? -40.332 29.658 17.351 1.00 56.66 94 TRP A N 1
ATOM 668 C CA . TRP A 1 94 ? -40.085 31.081 17.632 1.00 56.66 94 TRP A CA 1
ATOM 669 C C . TRP A 1 94 ? -41.057 31.625 18.692 1.00 56.66 94 TRP A C 1
ATOM 671 O O . TRP A 1 94 ? -40.686 32.483 19.487 1.00 56.66 94 TRP A O 1
ATOM 681 N N . LEU A 1 95 ? -42.316 31.164 18.695 1.00 57.19 95 LEU A N 1
ATOM 682 C CA . LEU A 1 95 ? -43.421 31.832 19.398 1.00 57.19 95 LEU A CA 1
ATOM 683 C C . LEU A 1 95 ? -43.538 31.426 20.875 1.00 57.19 95 LEU A C 1
ATOM 685 O O . LEU A 1 95 ? -44.197 32.117 21.642 1.00 57.19 95 LEU A O 1
ATOM 689 N N . LEU A 1 96 ? -42.898 30.323 21.276 1.00 59.84 96 LEU A N 1
ATOM 690 C CA . LEU A 1 96 ? -42.984 29.755 22.628 1.00 59.84 96 LEU A CA 1
ATOM 691 C C . LEU A 1 96 ? -41.618 29.592 23.315 1.00 59.84 96 LEU A C 1
ATOM 693 O O . LEU A 1 96 ? -41.480 28.779 24.222 1.00 59.84 96 LEU A O 1
ATOM 697 N N . GLY A 1 97 ? -40.606 30.362 22.905 1.00 48.91 97 GLY A N 1
ATOM 698 C CA . GLY A 1 97 ? -39.300 30.337 23.569 1.00 48.91 97 GLY A CA 1
ATOM 699 C C . GLY A 1 97 ? -38.576 29.001 23.395 1.00 48.91 97 GLY A C 1
ATOM 700 O O . GLY A 1 97 ? -38.169 28.377 24.372 1.00 48.91 97 GLY A O 1
ATOM 701 N N . GLY A 1 98 ? -38.420 28.547 22.147 1.00 45.38 98 GLY A N 1
ATOM 702 C CA . GLY A 1 98 ? -37.580 27.394 21.839 1.00 45.38 98 GLY A CA 1
ATOM 703 C C . GLY A 1 98 ? -36.145 27.639 22.306 1.00 45.38 98 GLY A C 1
ATOM 704 O O . GLY A 1 98 ? -35.455 28.507 21.773 1.00 45.38 98 GLY A O 1
ATOM 705 N N . GLY A 1 99 ? -35.711 26.889 23.320 1.00 49.34 99 GLY A N 1
ATOM 706 C CA . GLY A 1 99 ? -34.350 26.946 23.835 1.00 49.34 99 GLY A CA 1
ATOM 707 C C . GLY A 1 99 ? -33.350 26.633 22.728 1.00 49.34 99 GLY A C 1
ATOM 708 O O . GLY A 1 99 ? -33.363 25.543 22.157 1.00 49.34 99 GLY A O 1
ATOM 709 N N . SER A 1 100 ? -32.477 27.595 22.432 1.00 53.03 100 SER A N 1
ATOM 710 C CA . SER A 1 100 ? -31.224 27.324 21.733 1.00 53.03 100 SER A CA 1
ATOM 711 C C . SER A 1 100 ? -30.520 26.191 22.478 1.00 53.03 100 SER A C 1
ATOM 713 O O . SER A 1 100 ? -30.352 26.277 23.696 1.00 53.03 100 SER A O 1
ATOM 715 N N . SER A 1 101 ? -30.139 25.117 21.785 1.00 63.50 101 SER A N 1
ATOM 716 C CA . SER A 1 101 ? -29.290 24.073 22.359 1.00 63.50 101 SER A CA 1
ATOM 717 C C . SER A 1 101 ? -27.893 24.659 22.564 1.00 63.50 101 SER A C 1
ATOM 719 O O . SER A 1 101 ? -26.997 24.484 21.738 1.00 63.50 101 SER A O 1
ATOM 721 N N . GLN A 1 102 ? -27.741 25.447 23.622 1.00 75.56 102 GLN A N 1
ATOM 722 C CA . GLN A 1 102 ? -26.485 26.071 23.982 1.00 75.56 102 GLN A CA 1
ATOM 723 C C . GLN A 1 102 ? -25.577 24.952 24.489 1.00 75.56 102 GLN A C 1
ATOM 725 O O . GLN A 1 102 ? -25.836 24.347 25.529 1.00 75.56 102 GLN A O 1
ATOM 730 N N . LEU A 1 103 ? -24.562 24.610 23.698 1.00 83.19 103 LEU A N 1
ATOM 731 C CA . LEU A 1 103 ? -23.532 23.684 24.146 1.00 83.19 103 LEU A CA 1
ATOM 732 C C . LEU A 1 103 ? -22.797 24.325 25.332 1.00 83.19 103 LEU A C 1
ATOM 734 O O . LEU A 1 103 ? -22.567 25.541 25.305 1.00 83.19 103 LEU A O 1
ATOM 738 N N . PRO A 1 104 ? -22.442 23.547 26.369 1.00 87.12 104 PRO A N 1
ATOM 739 C CA . PRO A 1 104 ? -21.593 24.060 27.430 1.00 87.12 104 PRO A CA 1
ATOM 740 C C . PRO A 1 104 ? -20.255 24.538 26.835 1.00 87.12 104 PRO A C 1
ATOM 742 O O . PRO A 1 104 ? -19.834 24.033 25.786 1.00 87.12 104 PRO A O 1
ATOM 745 N N . PRO A 1 105 ? -19.581 25.516 27.463 1.00 90.69 105 PRO A N 1
ATOM 746 C CA . PRO A 1 105 ? -18.242 25.890 27.038 1.00 90.69 105 PRO A CA 1
ATOM 747 C C . PRO A 1 105 ? -17.274 24.702 27.198 1.00 90.69 105 PRO A C 1
ATOM 749 O O . PRO A 1 105 ? -17.542 23.760 27.941 1.00 90.69 105 PRO A O 1
ATOM 752 N N . LEU A 1 106 ? -16.170 24.706 26.440 1.00 91.00 106 LEU A N 1
ATOM 753 C CA . LEU A 1 106 ? -15.281 23.538 26.282 1.00 91.00 106 LEU A CA 1
ATOM 754 C C . LEU A 1 106 ? -14.546 23.112 27.569 1.00 91.00 106 LEU A C 1
ATOM 756 O O . LEU A 1 106 ? -13.932 22.049 27.593 1.00 91.00 106 LEU A O 1
ATOM 760 N N . ASP A 1 107 ? -14.588 23.934 28.615 1.00 94.81 107 ASP A N 1
ATOM 761 C CA . ASP A 1 107 ? -14.065 23.659 29.955 1.00 94.81 107 ASP A CA 1
ATOM 762 C C . ASP A 1 107 ? -15.054 22.887 30.847 1.00 94.81 107 ASP A C 1
ATOM 764 O O . ASP A 1 107 ? -14.669 22.379 31.901 1.00 94.81 107 ASP A O 1
ATOM 768 N N . VAL A 1 108 ? -16.314 22.757 30.424 1.00 92.44 108 VAL A N 1
ATOM 769 C CA . VAL A 1 108 ? -17.359 22.022 31.138 1.00 92.44 108 VAL A CA 1
ATOM 770 C C . VAL A 1 108 ? -17.648 20.705 30.404 1.00 92.44 108 VAL A C 1
ATOM 772 O O . VAL A 1 108 ? -17.918 20.715 29.200 1.00 92.44 108 VAL A O 1
ATOM 775 N N . PRO A 1 109 ? -17.621 19.547 31.096 1.00 89.50 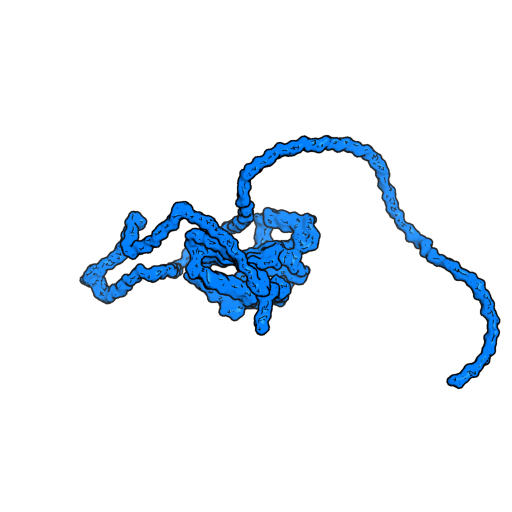109 PRO A N 1
ATOM 776 C CA . PRO A 1 109 ? -17.866 18.259 30.459 1.00 89.50 109 PRO A CA 1
ATOM 777 C C . PRO A 1 109 ? -19.276 18.199 29.865 1.00 89.50 109 PRO A C 1
ATOM 779 O O . PRO A 1 109 ? -20.252 18.617 30.493 1.00 89.50 109 PRO A O 1
ATOM 782 N N . LEU A 1 110 ? -19.388 17.643 28.656 1.00 91.62 110 LEU A N 1
ATOM 783 C CA . LEU A 1 110 ? -20.676 17.522 27.983 1.00 91.62 110 LEU A CA 1
ATOM 784 C C . LEU A 1 110 ? -21.588 16.554 28.768 1.00 91.62 110 LEU A C 1
ATOM 786 O O . LEU A 1 110 ? -21.201 15.402 29.000 1.00 91.62 110 LEU A O 1
ATOM 790 N N . PRO A 1 111 ? -22.796 16.982 29.177 1.00 90.12 111 PRO A N 1
ATOM 791 C CA . PRO A 1 111 ? -23.691 16.138 29.954 1.00 90.12 111 PRO A CA 1
ATOM 792 C C . PRO A 1 111 ? -24.192 14.953 29.120 1.00 90.12 111 PRO A C 1
ATOM 794 O O . PRO A 1 111 ? -24.485 15.087 27.934 1.00 90.12 111 PRO A O 1
ATOM 797 N N . GLY A 1 112 ? -24.326 13.787 29.757 1.00 89.25 112 GLY A N 1
ATOM 798 C CA . GLY A 1 112 ? -24.887 12.586 29.128 1.00 89.25 112 GLY A CA 1
ATOM 799 C C . GLY A 1 112 ? -23.905 11.736 28.310 1.00 89.25 112 GLY A C 1
ATOM 800 O O . GLY A 1 112 ? -24.340 10.756 27.711 1.00 89.25 112 GLY A O 1
ATOM 801 N N . ILE A 1 113 ? -22.602 12.050 28.297 1.00 91.94 113 ILE A N 1
ATOM 802 C CA . ILE A 1 113 ? -21.578 11.173 27.703 1.00 91.94 113 ILE A CA 1
ATOM 803 C C . ILE A 1 113 ? -21.191 10.064 28.690 1.00 91.94 113 ILE A C 1
ATOM 805 O O . ILE A 1 113 ? -20.795 10.332 29.823 1.00 91.94 113 ILE A O 1
ATOM 809 N N . THR A 1 114 ? -21.235 8.810 28.237 1.00 94.19 114 THR A N 1
ATOM 810 C CA . THR A 1 114 ? -20.639 7.671 28.950 1.00 94.19 114 THR A CA 1
ATOM 811 C C . THR A 1 114 ? -19.198 7.477 28.487 1.00 94.19 114 THR A C 1
ATOM 813 O O . THR A 1 114 ? -18.957 7.146 27.328 1.00 94.19 114 THR A O 1
ATOM 816 N N . ILE A 1 115 ? -18.236 7.688 29.385 1.00 93.50 115 ILE A N 1
ATOM 817 C CA . ILE A 1 115 ? -16.809 7.482 29.105 1.00 93.50 115 ILE A CA 1
ATOM 818 C C . ILE A 1 115 ? -16.456 6.031 29.471 1.00 93.50 115 ILE A C 1
ATOM 820 O O . ILE A 1 115 ? -16.784 5.606 30.583 1.00 93.50 115 ILE A O 1
ATOM 824 N N . PRO A 1 116 ? -15.828 5.248 28.572 1.00 92.56 116 PRO A N 1
ATOM 825 C CA . PRO A 1 116 ? -15.402 3.891 28.897 1.00 92.56 116 PRO A CA 1
ATOM 826 C C . PRO A 1 116 ? -14.323 3.907 29.993 1.00 92.56 116 PRO A C 1
ATOM 828 O O . PRO A 1 116 ? -13.566 4.878 30.089 1.00 92.56 116 PRO A O 1
ATOM 831 N N . PRO A 1 117 ? -14.223 2.848 30.817 1.00 94.31 117 PRO A N 1
ATOM 832 C CA . PRO A 1 117 ? -13.174 2.765 31.824 1.00 94.31 117 PRO A CA 1
ATOM 833 C C . PRO A 1 117 ? -11.788 2.826 31.156 1.00 94.31 117 PRO A C 1
ATOM 835 O O . PRO A 1 117 ? -11.611 2.257 30.072 1.00 94.31 117 PRO A O 1
ATOM 838 N N . PRO A 1 118 ? -10.807 3.511 31.771 1.00 93.88 118 PRO A N 1
ATOM 839 C CA . PRO A 1 118 ? -9.460 3.581 31.227 1.00 93.88 118 PRO A CA 1
ATOM 840 C C . PRO A 1 118 ? -8.784 2.206 31.255 1.00 93.88 118 PRO A C 1
ATOM 842 O O . PRO A 1 118 ? -9.140 1.323 32.039 1.00 93.88 118 PRO A O 1
ATOM 845 N N . LEU A 1 119 ? -7.777 2.042 30.397 1.00 92.50 119 LEU A N 1
ATOM 846 C CA . LEU A 1 119 ? -6.861 0.906 30.470 1.00 92.50 119 LEU A CA 1
ATOM 847 C C . LEU A 1 119 ? -6.036 0.970 31.771 1.00 92.50 119 LEU A C 1
ATOM 849 O O . LEU A 1 119 ? -5.841 2.063 32.306 1.00 92.50 119 LEU A O 1
ATOM 853 N N . PRO A 1 120 ? -5.541 -0.173 32.281 1.00 92.19 120 PRO A N 1
ATOM 854 C CA . PRO A 1 120 ? -4.622 -0.176 33.417 1.00 92.19 120 PRO A CA 1
ATOM 855 C C . PRO A 1 120 ? -3.319 0.566 33.079 1.00 92.19 120 PRO A C 1
ATOM 857 O O . PRO A 1 120 ? -2.897 0.576 31.922 1.00 92.19 120 PRO A O 1
ATOM 860 N N . ASP A 1 121 ? -2.651 1.119 34.099 1.00 90.69 121 ASP A N 1
ATOM 861 C CA . ASP A 1 121 ? -1.384 1.865 33.956 1.00 90.69 121 ASP A CA 1
ATOM 862 C C . ASP A 1 121 ? -0.295 1.058 33.235 1.00 90.69 121 ASP A C 1
ATOM 864 O O . ASP A 1 121 ? 0.544 1.609 32.522 1.00 90.69 121 ASP A O 1
ATOM 868 N N . PHE A 1 122 ? -0.326 -0.265 33.404 1.00 89.69 122 PHE A N 1
ATOM 869 C CA . PHE A 1 122 ? 0.526 -1.200 32.692 1.00 89.69 122 PHE A CA 1
ATOM 870 C C . PHE A 1 122 ? -0.327 -2.151 31.851 1.00 89.69 122 PHE A C 1
ATOM 872 O O . PHE A 1 122 ? -1.088 -2.963 32.380 1.00 89.69 122 PHE A O 1
ATOM 879 N N . VAL A 1 123 ? -0.165 -2.063 30.531 1.00 88.44 123 VAL A N 1
ATOM 880 C CA . VAL A 1 123 ? -0.728 -3.009 29.566 1.00 88.44 123 VAL A CA 1
ATOM 881 C C . VAL A 1 123 ? 0.409 -3.895 29.073 1.00 88.44 123 VAL A C 1
ATOM 883 O O 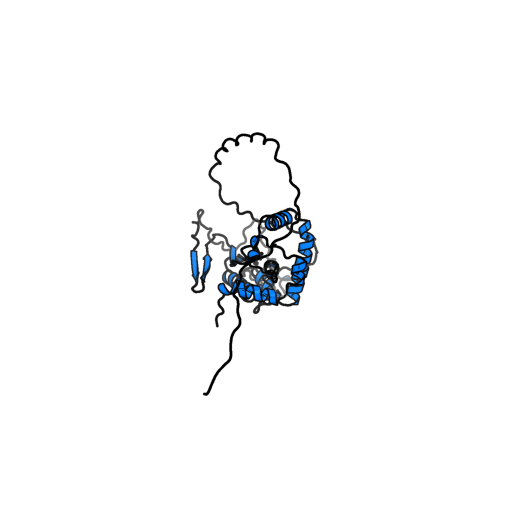. VAL A 1 123 ? 1.390 -3.399 28.519 1.00 88.44 123 VAL A O 1
ATOM 886 N N . GLU A 1 124 ? 0.283 -5.203 29.281 1.00 87.94 124 GLU A N 1
ATOM 887 C CA . GLU A 1 124 ? 1.259 -6.172 28.788 1.00 87.94 124 GLU A CA 1
ATOM 888 C C . GLU A 1 124 ? 1.341 -6.117 27.255 1.00 87.94 124 GLU A C 1
ATOM 890 O O . GLU A 1 124 ? 0.325 -6.040 26.558 1.00 87.94 124 GLU A O 1
ATOM 895 N N . GLN A 1 125 ? 2.564 -6.151 26.722 1.00 86.75 125 GLN A N 1
ATOM 896 C CA . GLN A 1 125 ? 2.782 -6.179 25.280 1.00 86.75 125 GLN A CA 1
ATOM 897 C C . GLN A 1 125 ? 2.263 -7.497 24.712 1.00 86.75 125 GLN A C 1
ATOM 899 O O . GLN A 1 125 ? 2.653 -8.582 25.145 1.00 86.75 125 GLN A O 1
ATOM 904 N N . SER A 1 126 ? 1.369 -7.408 23.730 1.00 90.75 126 SER A N 1
ATOM 905 C CA . SER A 1 126 ? 0.812 -8.610 23.127 1.00 90.75 126 SER A CA 1
ATOM 906 C C . SER A 1 126 ? 1.854 -9.300 22.245 1.00 90.75 126 SER A C 1
ATOM 908 O O . SER A 1 126 ? 2.594 -8.659 21.504 1.00 90.75 126 SER A O 1
ATOM 910 N N . LYS A 1 127 ? 1.907 -10.631 22.299 1.00 93.81 127 LYS A N 1
ATOM 911 C CA . LYS A 1 127 ? 2.782 -11.412 21.424 1.00 93.81 127 LYS A CA 1
ATOM 912 C C . LYS A 1 127 ? 2.231 -11.424 19.997 1.00 93.81 127 LYS A C 1
ATOM 914 O O . LYS A 1 127 ? 1.067 -11.777 19.794 1.00 93.81 127 LYS A O 1
ATOM 919 N N . THR A 1 128 ? 3.087 -11.155 19.013 1.00 97.00 128 THR A N 1
ATOM 920 C CA . THR A 1 128 ? 2.753 -11.308 17.593 1.00 97.00 128 THR A CA 1
ATOM 921 C C . THR A 1 128 ? 2.379 -12.760 17.287 1.00 97.00 128 THR A C 1
ATOM 923 O O . THR A 1 128 ? 3.145 -13.695 17.545 1.00 97.00 128 THR A O 1
ATOM 926 N N . LYS A 1 129 ? 1.183 -12.962 16.733 1.00 97.56 129 LYS A N 1
ATOM 927 C CA . LYS A 1 129 ? 0.693 -14.270 16.286 1.00 97.56 129 LYS A CA 1
ATOM 928 C C . LYS A 1 129 ? 0.880 -14.369 14.783 1.00 97.56 129 LYS A C 1
ATOM 930 O O . LYS A 1 129 ? 0.445 -13.475 14.066 1.00 97.56 129 LYS A O 1
ATOM 935 N N . ILE A 1 130 ? 1.502 -15.451 14.320 1.00 97.88 130 ILE A N 1
ATOM 936 C CA . ILE A 1 130 ? 1.734 -15.708 12.897 1.00 97.88 130 ILE A CA 1
ATOM 937 C C . ILE A 1 130 ? 1.020 -17.001 12.525 1.00 97.88 130 ILE A C 1
ATOM 939 O O . ILE A 1 130 ? 1.275 -18.047 13.119 1.00 97.88 130 ILE A O 1
ATOM 943 N N . THR A 1 131 ? 0.139 -16.921 11.535 1.00 97.38 131 THR A N 1
ATOM 944 C CA . THR A 1 131 ? -0.559 -18.068 10.951 1.00 97.38 131 THR A CA 1
ATOM 945 C C . THR A 1 131 ? -0.155 -18.178 9.489 1.00 97.38 131 THR A C 1
ATOM 947 O O . THR A 1 131 ? -0.174 -17.181 8.774 1.00 97.38 131 THR A O 1
ATOM 950 N N . THR A 1 132 ? 0.229 -19.371 9.039 1.00 95.75 132 THR A N 1
ATOM 951 C CA . THR A 1 132 ? 0.492 -19.632 7.615 1.00 95.75 132 THR A CA 1
ATOM 952 C C . THR A 1 132 ? -0.711 -20.362 7.039 1.00 95.75 132 THR A C 1
ATOM 954 O O . THR A 1 132 ? -1.097 -21.411 7.553 1.00 95.75 132 THR A O 1
ATOM 957 N N . LEU A 1 133 ? -1.332 -19.779 6.019 1.00 93.19 133 LEU A N 1
ATOM 958 C CA . LEU A 1 133 ? -2.457 -20.376 5.312 1.00 93.19 133 LEU A CA 1
ATOM 959 C C . LEU A 1 133 ? -1.988 -21.547 4.425 1.00 93.19 133 LEU A C 1
ATOM 961 O O . LEU A 1 133 ? -0.813 -21.599 4.056 1.00 93.19 133 LEU A O 1
ATOM 965 N N . PRO A 1 134 ? -2.884 -22.473 4.029 1.00 91.25 134 PRO A N 1
ATOM 966 C CA . PRO A 1 134 ? -2.525 -23.608 3.171 1.00 91.25 134 PRO A CA 1
ATOM 967 C C . PRO A 1 134 ? -1.922 -23.213 1.816 1.00 91.25 134 PRO A C 1
ATOM 969 O O . PRO A 1 134 ? -1.154 -23.977 1.244 1.00 91.25 134 PRO A O 1
ATOM 972 N N . ASN A 1 135 ? -2.247 -22.017 1.318 1.00 86.62 135 ASN A N 1
ATOM 973 C CA . ASN A 1 135 ? -1.694 -21.447 0.089 1.00 86.62 135 ASN A CA 1
ATOM 974 C C . ASN A 1 135 ? -0.339 -20.736 0.288 1.00 86.62 135 ASN A C 1
ATOM 976 O O . ASN A 1 135 ? 0.154 -20.117 -0.642 1.00 86.62 135 ASN A O 1
ATOM 980 N N . GLY A 1 136 ? 0.257 -20.785 1.484 1.00 88.75 136 GLY A N 1
ATOM 981 C CA . GLY A 1 136 ? 1.576 -20.210 1.768 1.00 88.75 136 GLY A CA 1
ATOM 982 C C . GLY A 1 136 ? 1.575 -18.750 2.234 1.00 88.75 136 GLY A C 1
ATOM 983 O O . GLY A 1 136 ? 2.604 -18.282 2.728 1.00 88.75 136 GLY A O 1
ATOM 984 N N . ILE A 1 137 ? 0.440 -18.041 2.173 1.00 91.19 137 ILE A N 1
ATOM 985 C CA . ILE A 1 137 ? 0.333 -16.673 2.707 1.00 91.19 137 ILE A CA 1
ATOM 986 C C . ILE A 1 137 ? 0.544 -16.691 4.224 1.00 91.19 137 ILE A C 1
ATOM 988 O O . ILE A 1 137 ? -0.064 -17.482 4.949 1.00 91.19 137 ILE A O 1
ATOM 992 N N . LYS A 1 138 ? 1.361 -15.762 4.721 1.00 94.38 138 LYS A N 1
ATOM 993 C CA . LYS A 1 138 ? 1.565 -15.540 6.155 1.00 94.38 138 LYS A CA 1
ATOM 994 C C . LYS A 1 138 ? 0.724 -14.362 6.626 1.00 94.38 138 LYS A C 1
ATOM 996 O O . LYS A 1 138 ? 0.844 -13.263 6.099 1.00 94.38 138 LYS A O 1
ATOM 1001 N N . ILE A 1 139 ? -0.083 -14.586 7.657 1.00 96.62 139 ILE A N 1
ATOM 1002 C CA . ILE A 1 139 ? -0.853 -13.552 8.347 1.00 96.62 139 ILE A CA 1
ATOM 1003 C C . ILE A 1 139 ? -0.223 -13.350 9.721 1.00 96.62 139 ILE A C 1
ATOM 1005 O O . ILE A 1 139 ? -0.209 -14.271 10.540 1.00 96.62 139 ILE A O 1
ATOM 1009 N N . ALA A 1 140 ? 0.299 -12.151 9.966 1.00 97.25 140 ALA A N 1
ATOM 1010 C CA . ALA A 1 140 ? 0.819 -11.736 11.262 1.00 97.25 140 ALA A CA 1
ATOM 1011 C C . ALA A 1 140 ? -0.110 -10.683 11.880 1.00 97.25 140 ALA A C 1
ATOM 1013 O O . ALA A 1 140 ? -0.532 -9.754 11.198 1.00 97.25 140 ALA A O 1
ATOM 1014 N N . SER A 1 141 ? -0.431 -10.824 13.166 1.00 96.75 141 SER A N 1
ATOM 1015 C CA . SER A 1 141 ? -1.284 -9.875 13.891 1.00 96.75 141 SER A CA 1
ATOM 1016 C C . SER A 1 141 ? -0.782 -9.643 15.312 1.00 96.75 141 SER A C 1
ATOM 1018 O O . SER A 1 141 ? -0.345 -10.588 15.977 1.00 96.75 141 SER A O 1
ATOM 1020 N N . GLU A 1 142 ? -0.922 -8.412 15.792 1.00 95.50 142 GLU A N 1
ATOM 1021 C CA . GLU A 1 142 ? -0.573 -7.986 17.146 1.00 95.50 142 GLU A CA 1
ATOM 1022 C C . GLU A 1 142 ? -1.646 -7.029 17.687 1.00 95.50 142 GLU A C 1
ATOM 1024 O O . GLU A 1 142 ? -2.186 -6.199 16.954 1.00 95.50 142 GLU A O 1
ATOM 1029 N N . THR A 1 143 ? -1.973 -7.146 18.973 1.00 94.25 143 THR A N 1
ATOM 1030 C CA . THR A 1 143 ? -2.944 -6.280 19.646 1.00 94.25 143 THR A CA 1
ATOM 1031 C C . THR A 1 143 ? -2.240 -5.072 20.255 1.00 94.25 143 THR A C 1
ATOM 1033 O O . THR A 1 143 ? -1.503 -5.185 21.231 1.00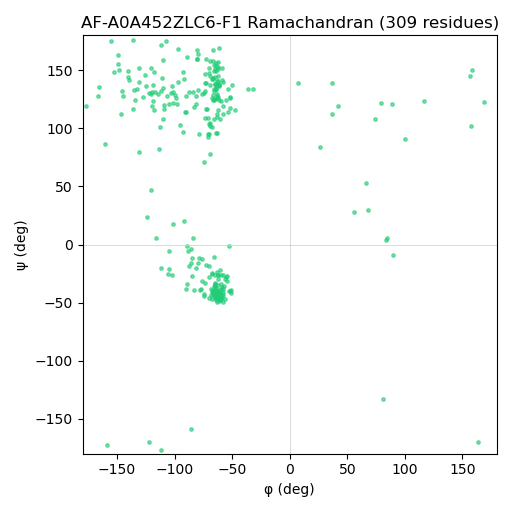 94.25 143 THR A O 1
ATOM 1036 N N . SER A 1 144 ? -2.530 -3.882 19.736 1.00 92.38 144 SER A N 1
ATOM 1037 C CA . SER A 1 144 ? -2.111 -2.618 20.352 1.00 92.38 144 SER A CA 1
ATOM 1038 C C . SER A 1 144 ? -3.161 -2.102 21.357 1.00 92.38 144 SER A C 1
ATOM 1040 O O . SER A 1 144 ? -4.324 -2.495 21.267 1.00 92.38 144 SER A O 1
ATOM 1042 N N . PRO A 1 145 ? -2.827 -1.188 22.285 1.00 91.19 145 PRO A N 1
ATOM 1043 C CA . PRO A 1 145 ? -3.814 -0.538 23.161 1.00 91.19 145 PRO A CA 1
ATOM 1044 C C . PRO A 1 145 ? -4.554 0.648 22.509 1.00 91.19 145 PRO A C 1
ATOM 1046 O O . PRO A 1 145 ? -5.634 1.014 22.959 1.00 91.19 145 PRO A O 1
ATOM 1049 N N . GLY A 1 146 ? -4.008 1.253 21.446 1.00 91.31 146 GLY A N 1
ATOM 1050 C CA . GLY A 1 146 ? -4.588 2.447 20.807 1.00 91.31 146 GLY A CA 1
ATOM 1051 C C . GLY A 1 146 ? -5.939 2.199 20.122 1.00 91.31 146 GLY A C 1
ATOM 1052 O O . GLY A 1 146 ? -6.321 1.060 19.900 1.00 91.31 146 GLY A O 1
ATOM 1053 N N . ALA A 1 147 ? -6.672 3.244 19.740 1.00 93.69 147 ALA A N 1
ATOM 1054 C CA . ALA A 1 147 ? -7.945 3.086 19.017 1.00 93.69 147 ALA A CA 1
ATOM 1055 C C . ALA A 1 147 ? -7.773 2.813 17.507 1.00 93.69 147 ALA A C 1
ATOM 1057 O O . ALA A 1 147 ? -8.712 2.368 16.847 1.00 93.69 147 ALA A O 1
ATOM 1058 N N . ALA A 1 148 ? -6.579 3.073 16.965 1.00 96.38 148 ALA A N 1
ATOM 1059 C CA . ALA A 1 148 ? -6.248 2.896 15.555 1.00 96.38 148 ALA A CA 1
ATOM 1060 C C . ALA A 1 148 ? -5.646 1.512 15.265 1.00 96.38 148 ALA A C 1
ATOM 1062 O O . ALA A 1 148 ? -4.957 0.927 16.106 1.00 96.38 148 ALA A O 1
ATOM 1063 N N . ALA A 1 149 ? -5.909 1.010 14.064 1.00 97.00 149 ALA A N 1
ATOM 1064 C CA . ALA A 1 149 ? -5.279 -0.157 13.469 1.00 97.00 149 ALA A CA 1
ATOM 1065 C C . ALA A 1 149 ? -4.540 0.258 12.196 1.00 97.00 149 ALA A C 1
ATOM 1067 O O . ALA A 1 149 ? -4.982 1.155 11.480 1.00 97.00 149 ALA A O 1
ATOM 1068 N N . SER A 1 150 ? -3.449 -0.447 11.916 1.00 97.50 150 SER A N 1
ATOM 1069 C CA . SER A 1 150 ? -2.755 -0.417 10.634 1.00 97.50 150 SER A CA 1
ATOM 1070 C C . SER A 1 150 ? -2.755 -1.833 10.079 1.00 97.50 150 SER A C 1
ATOM 1072 O O . SER A 1 150 ? -2.430 -2.781 10.800 1.00 97.50 150 SER A O 1
ATOM 1074 N N . VAL A 1 151 ? -3.171 -1.985 8.828 1.00 98.00 151 VAL A N 1
ATOM 1075 C CA . VAL A 1 151 ? -3.159 -3.253 8.100 1.00 98.00 151 VAL A CA 1
ATOM 1076 C C . VAL A 1 151 ? -2.271 -3.062 6.882 1.00 98.00 151 VAL A C 1
ATOM 1078 O O . VAL A 1 151 ? -2.413 -2.083 6.155 1.00 98.00 151 VAL A O 1
ATOM 1081 N N . GLY A 1 152 ? -1.347 -3.993 6.663 1.00 97.44 152 GLY A N 1
ATOM 1082 C CA . GLY A 1 152 ? -0.413 -3.947 5.546 1.00 97.44 152 GLY A CA 1
ATOM 1083 C C . GLY A 1 152 ? -0.368 -5.267 4.793 1.00 97.44 152 GLY A C 1
ATOM 1084 O O . GLY A 1 152 ? -0.377 -6.335 5.404 1.00 97.44 152 GLY A O 1
ATOM 1085 N N . LEU A 1 153 ? -0.289 -5.183 3.469 1.00 96.62 153 LEU A N 1
ATOM 1086 C CA . LEU A 1 153 ? 0.040 -6.288 2.585 1.00 96.62 153 LEU A CA 1
ATOM 1087 C C . LEU A 1 153 ? 1.435 -6.048 2.007 1.00 96.62 153 LEU A C 1
ATOM 1089 O O . LEU A 1 153 ? 1.678 -5.037 1.349 1.00 96.62 153 LEU A O 1
ATOM 1093 N N . TYR A 1 154 ? 2.344 -6.979 2.283 1.00 95.81 154 TYR A N 1
ATOM 1094 C CA . TYR A 1 154 ? 3.746 -6.911 1.884 1.00 95.81 154 TYR A CA 1
ATOM 1095 C C . TYR A 1 154 ? 4.037 -8.028 0.895 1.00 95.81 154 TYR A C 1
ATOM 1097 O O . TYR A 1 154 ? 3.713 -9.189 1.149 1.00 95.81 154 TYR A O 1
ATOM 1105 N N . ILE A 1 155 ? 4.639 -7.662 -0.227 1.00 94.25 155 ILE A N 1
ATOM 1106 C CA . ILE A 1 155 ? 4.911 -8.557 -1.344 1.00 94.25 155 ILE A CA 1
ATOM 1107 C C . ILE A 1 155 ? 6.413 -8.532 -1.599 1.00 94.25 155 ILE A C 1
ATOM 1109 O O . ILE A 1 155 ? 7.001 -7.455 -1.708 1.00 94.25 155 ILE A O 1
ATOM 1113 N N . ASP A 1 156 ? 7.019 -9.715 -1.705 1.00 93.94 156 ASP A N 1
ATOM 1114 C CA . ASP A 1 156 ? 8.414 -9.906 -2.123 1.00 93.94 156 ASP A CA 1
ATOM 1115 C C . ASP A 1 156 ? 8.528 -9.673 -3.638 1.00 93.94 156 ASP A C 1
ATOM 1117 O O . ASP A 1 156 ? 8.596 -10.586 -4.460 1.00 93.94 156 ASP A O 1
ATOM 1121 N N . CYS A 1 157 ? 8.393 -8.406 -4.016 1.00 93.38 157 CYS A N 1
ATOM 1122 C CA . CYS A 1 157 ? 8.436 -7.915 -5.380 1.00 93.38 157 CYS A CA 1
ATOM 1123 C C . CYS A 1 157 ? 8.995 -6.488 -5.379 1.00 93.38 157 CYS A C 1
ATOM 1125 O O . CYS A 1 157 ? 8.900 -5.780 -4.385 1.00 93.38 157 CYS A O 1
ATOM 1127 N N . GLY A 1 158 ? 9.580 -6.044 -6.484 1.00 93.94 158 GLY A N 1
ATOM 1128 C CA . GLY A 1 158 ? 10.246 -4.752 -6.582 1.00 93.94 158 GLY A CA 1
ATOM 1129 C C . GLY A 1 158 ? 11.157 -4.678 -7.800 1.00 93.94 158 GLY A C 1
ATOM 1130 O O . GLY A 1 158 ? 11.160 -5.580 -8.649 1.00 93.94 158 GLY A O 1
ATOM 1131 N N . SER A 1 159 ? 11.968 -3.621 -7.884 1.00 95.44 159 SER A N 1
ATOM 1132 C CA . SER A 1 159 ? 12.770 -3.361 -9.085 1.00 95.44 159 SER A CA 1
ATOM 1133 C C . SER A 1 159 ? 13.806 -4.449 -9.400 1.00 95.44 159 SER A C 1
ATOM 1135 O O . SER A 1 159 ? 14.147 -4.642 -10.570 1.00 95.44 159 SER A O 1
ATOM 1137 N N . ILE A 1 160 ? 14.256 -5.247 -8.418 1.00 95.62 160 ILE A N 1
ATOM 1138 C CA . ILE A 1 160 ? 15.176 -6.372 -8.680 1.00 95.62 160 ILE A CA 1
ATOM 1139 C C . ILE A 1 160 ? 14.555 -7.426 -9.600 1.00 95.62 160 ILE A C 1
ATOM 1141 O O . ILE A 1 160 ? 15.271 -8.070 -10.376 1.00 95.62 160 ILE A O 1
ATOM 1145 N N . TYR A 1 161 ? 13.230 -7.565 -9.556 1.00 94.88 161 TYR A N 1
ATOM 1146 C CA . TYR A 1 161 ? 12.462 -8.559 -10.296 1.00 94.88 161 TYR A CA 1
ATOM 1147 C C . TYR A 1 161 ? 12.043 -8.085 -11.693 1.00 94.88 161 TYR A C 1
ATOM 1149 O O . TYR A 1 161 ? 11.518 -8.878 -12.481 1.00 94.88 161 TYR A O 1
ATOM 1157 N N . GLU A 1 162 ? 12.311 -6.821 -12.028 1.00 94.75 162 GLU A N 1
ATOM 1158 C CA . GLU A 1 162 ? 12.001 -6.246 -13.335 1.00 94.75 162 GLU A CA 1
ATOM 1159 C C . GLU A 1 162 ? 12.885 -6.819 -14.440 1.00 94.75 162 GLU A C 1
ATOM 1161 O O . GLU A 1 162 ? 14.058 -7.134 -14.247 1.00 94.75 162 GLU A O 1
ATOM 1166 N N . THR A 1 163 ? 12.348 -6.925 -15.644 1.00 93.06 163 THR A N 1
ATOM 1167 C CA . THR A 1 163 ? 13.123 -7.212 -16.850 1.00 93.06 163 THR A CA 1
ATOM 1168 C C . THR A 1 163 ? 13.432 -5.903 -17.583 1.00 93.06 163 THR A C 1
ATOM 1170 O O . THR A 1 163 ? 12.844 -4.867 -17.274 1.00 93.06 163 THR A O 1
ATOM 1173 N N . PRO A 1 164 ? 14.326 -5.894 -18.589 1.00 90.94 164 PRO A N 1
ATOM 1174 C CA . PRO A 1 164 ? 14.515 -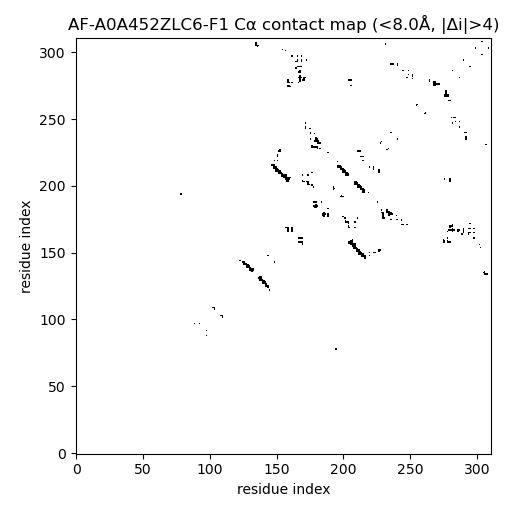4.709 -19.430 1.00 90.94 164 PRO A CA 1
ATOM 1175 C C . PRO A 1 164 ? 13.220 -4.211 -20.103 1.00 90.94 164 PRO A C 1
ATOM 1177 O O . PRO A 1 164 ? 13.088 -3.011 -20.366 1.00 90.94 164 PRO A O 1
ATOM 1180 N N . ALA A 1 165 ? 12.270 -5.121 -20.358 1.00 90.31 165 ALA A N 1
ATOM 1181 C CA . ALA A 1 165 ? 10.947 -4.806 -20.890 1.00 90.31 165 ALA A CA 1
ATOM 1182 C C . ALA A 1 165 ? 10.041 -4.169 -19.824 1.00 90.31 165 ALA A C 1
ATOM 1184 O O . ALA A 1 165 ? 9.444 -3.131 -20.087 1.00 90.31 165 ALA A O 1
ATOM 1185 N N . SER A 1 166 ? 10.028 -4.716 -18.604 1.00 93.50 166 SER A N 1
ATOM 1186 C CA . SER A 1 166 ? 9.201 -4.234 -17.487 1.00 93.50 166 SER A CA 1
ATOM 1187 C C . SER A 1 166 ? 9.898 -3.205 -16.587 1.00 93.50 166 SER A C 1
ATOM 1189 O O . SER A 1 166 ? 9.529 -3.044 -15.424 1.00 93.50 166 SER A O 1
ATOM 1191 N N . SER A 1 167 ? 10.950 -2.545 -17.076 1.00 93.94 167 SER A N 1
ATOM 1192 C CA . SER A 1 167 ? 11.711 -1.588 -16.270 1.00 93.94 167 SER A CA 1
ATOM 1193 C C . SER A 1 167 ? 10.816 -0.416 -15.863 1.00 93.94 167 SER A C 1
ATOM 1195 O O . SER A 1 167 ? 10.197 0.216 -16.716 1.00 93.94 167 SER A O 1
ATOM 1197 N N . GLY A 1 168 ? 10.744 -0.122 -14.566 1.00 94.31 168 GLY A N 1
ATOM 1198 C CA . GLY A 1 168 ? 9.850 0.887 -13.999 1.00 94.31 168 GLY A CA 1
ATOM 1199 C C . GLY A 1 168 ? 8.422 0.407 -13.719 1.00 94.31 168 GLY A C 1
ATOM 1200 O O . GLY A 1 168 ? 7.603 1.220 -13.286 1.00 94.31 168 GLY A O 1
ATOM 1201 N N . ALA A 1 169 ? 8.111 -0.879 -13.927 1.00 95.38 169 ALA A N 1
ATOM 1202 C CA . ALA A 1 169 ? 6.802 -1.443 -13.599 1.00 95.38 169 ALA A CA 1
ATOM 1203 C C . ALA A 1 169 ? 6.490 -1.317 -12.102 1.00 95.38 169 ALA A C 1
ATOM 1205 O O . ALA A 1 169 ? 5.372 -0.947 -11.759 1.00 95.38 169 ALA A O 1
ATOM 1206 N N . SER A 1 170 ? 7.470 -1.517 -11.213 1.00 95.62 170 SER A N 1
ATOM 1207 C CA . SER A 1 170 ? 7.255 -1.407 -9.760 1.00 95.62 170 SER A CA 1
ATOM 1208 C C . SER A 1 170 ? 6.836 0.012 -9.363 1.00 95.62 170 SER A C 1
ATOM 1210 O O . SER A 1 170 ? 5.891 0.192 -8.597 1.00 95.62 170 SER A O 1
ATOM 1212 N N . HIS A 1 171 ? 7.482 1.028 -9.949 1.00 95.50 171 HIS A N 1
ATOM 1213 C CA . HIS A 1 171 ? 7.148 2.432 -9.704 1.00 95.50 171 HIS A CA 1
ATOM 1214 C C . HIS A 1 171 ? 5.753 2.788 -10.242 1.00 95.50 171 HIS A C 1
ATOM 1216 O O . HIS A 1 171 ? 4.977 3.475 -9.580 1.00 95.50 171 HIS A O 1
ATOM 1222 N N . LEU A 1 172 ? 5.394 2.295 -11.432 1.00 96.25 172 LEU A N 1
ATOM 1223 C CA . LEU A 1 172 ? 4.058 2.521 -11.982 1.00 96.25 172 LEU A CA 1
ATOM 1224 C C . LEU A 1 172 ? 2.974 1.786 -11.179 1.00 96.25 172 LEU A C 1
ATOM 1226 O O . LEU A 1 172 ? 1.917 2.363 -10.940 1.00 96.25 172 LEU A O 1
ATOM 1230 N N . LEU A 1 173 ? 3.236 0.566 -10.705 1.00 95.62 173 LEU A N 1
ATOM 1231 C CA . LEU A 1 173 ? 2.317 -0.179 -9.841 1.00 95.62 173 LEU A CA 1
ATOM 1232 C C . LEU A 1 173 ? 2.085 0.505 -8.495 1.00 95.62 173 LEU A C 1
ATOM 1234 O O . LEU A 1 173 ? 0.954 0.515 -8.018 1.00 95.62 173 LEU A O 1
ATOM 1238 N N . GLU A 1 174 ? 3.111 1.125 -7.910 1.00 96.00 174 GLU A N 1
ATOM 1239 C CA . GLU A 1 174 ? 2.943 1.977 -6.729 1.00 96.00 174 GLU A CA 1
ATOM 1240 C C . GLU A 1 174 ? 1.976 3.138 -7.012 1.00 96.00 174 GLU A C 1
ATOM 1242 O O . GLU A 1 174 ? 1.063 3.393 -6.231 1.00 96.00 174 GLU A O 1
ATOM 1247 N N . ARG A 1 175 ? 2.115 3.816 -8.160 1.00 95.38 175 ARG A N 1
ATOM 1248 C CA . ARG A 1 175 ? 1.220 4.922 -8.559 1.00 95.38 175 ARG A CA 1
ATOM 1249 C C . ARG A 1 175 ? -0.193 4.473 -8.925 1.00 95.38 175 ARG A C 1
ATOM 1251 O O . ARG A 1 175 ? -1.138 5.259 -8.809 1.00 95.38 175 ARG A O 1
ATOM 1258 N N . MET A 1 176 ? -0.323 3.237 -9.391 1.00 96.25 176 MET A N 1
ATOM 1259 C CA . MET A 1 176 ? -1.595 2.595 -9.708 1.00 96.25 176 MET A CA 1
ATOM 1260 C C . MET A 1 176 ? -2.244 1.921 -8.492 1.00 96.25 176 MET A C 1
ATOM 1262 O O . MET A 1 176 ? -3.372 1.442 -8.599 1.00 96.25 176 MET A O 1
ATOM 1266 N N . ALA A 1 177 ? -1.587 1.918 -7.329 1.00 95.12 177 ALA A N 1
ATOM 1267 C CA . ALA A 1 177 ? -2.173 1.415 -6.097 1.00 95.12 177 ALA A CA 1
ATOM 1268 C C . ALA A 1 177 ? -3.467 2.170 -5.750 1.00 95.12 177 ALA A C 1
ATOM 1270 O O . ALA A 1 177 ? -3.544 3.392 -5.895 1.00 95.12 177 ALA A O 1
ATOM 1271 N N . PHE A 1 178 ? -4.479 1.437 -5.273 1.00 96.38 178 PHE A N 1
ATOM 1272 C CA . PHE A 1 178 ? -5.783 1.987 -4.869 1.00 96.38 178 PHE A CA 1
ATOM 1273 C C . PHE A 1 178 ? -6.506 2.793 -5.972 1.00 96.38 178 PHE A C 1
ATOM 1275 O O . PHE A 1 178 ? -7.291 3.701 -5.687 1.00 96.38 178 PHE A O 1
ATOM 1282 N N . ARG A 1 179 ? -6.243 2.475 -7.248 1.00 96.56 179 ARG A N 1
ATOM 1283 C CA . ARG A 1 179 ? -7.033 2.945 -8.400 1.00 96.56 179 ARG A CA 1
ATOM 1284 C C . ARG A 1 179 ? -8.228 2.022 -8.648 1.00 96.56 179 ARG A C 1
ATOM 1286 O O . ARG A 1 179 ? -8.704 1.366 -7.725 1.00 96.56 179 ARG A O 1
ATOM 1293 N N . SER A 1 180 ? -8.781 2.036 -9.858 1.00 97.38 180 SER A N 1
ATOM 1294 C CA . SER A 1 180 ? -9.925 1.194 -10.186 1.00 97.38 180 SER A CA 1
ATOM 1295 C C . SER A 1 180 ? -9.560 -0.292 -10.067 1.00 97.38 180 SER A C 1
ATOM 1297 O O . SER A 1 180 ? -8.489 -0.733 -10.481 1.00 97.38 180 SER A O 1
ATOM 1299 N N . THR A 1 181 ? -10.468 -1.070 -9.487 1.00 96.88 181 THR A N 1
ATOM 1300 C CA . THR A 1 181 ? -10.404 -2.533 -9.405 1.00 96.88 181 THR A CA 1
ATOM 1301 C C . THR A 1 181 ? -11.512 -3.127 -10.270 1.00 96.88 181 THR A C 1
ATOM 1303 O O . THR A 1 181 ? -12.398 -2.413 -10.747 1.00 96.88 181 THR A O 1
ATOM 1306 N N . ALA A 1 182 ? -11.514 -4.447 -10.456 1.00 95.50 182 ALA A N 1
ATOM 1307 C CA . ALA A 1 182 ? -12.614 -5.128 -11.142 1.00 95.50 182 ALA A CA 1
ATOM 1308 C C . ALA A 1 182 ? -13.973 -4.922 -10.435 1.00 95.50 182 ALA A C 1
ATOM 1310 O O . ALA A 1 182 ? -15.021 -4.956 -11.079 1.00 95.50 182 ALA A O 1
ATOM 1311 N N . ASN A 1 183 ? -13.957 -4.678 -9.119 1.00 96.38 183 ASN A N 1
ATOM 1312 C CA . ASN A 1 183 ? -15.154 -4.588 -8.278 1.00 96.38 183 ASN A CA 1
ATOM 1313 C C . ASN A 1 183 ? -15.527 -3.145 -7.887 1.00 96.38 183 ASN A C 1
ATOM 1315 O O . ASN A 1 183 ? -16.676 -2.872 -7.516 1.00 96.38 183 ASN A O 1
ATOM 1319 N N . ARG A 1 184 ? -14.573 -2.207 -7.938 1.00 96.56 184 ARG A N 1
ATOM 1320 C CA . ARG A 1 184 ? -14.728 -0.825 -7.468 1.00 96.56 184 ARG A CA 1
ATOM 1321 C C . ARG A 1 184 ? -14.149 0.157 -8.477 1.00 96.56 184 ARG A C 1
ATOM 1323 O O . ARG A 1 184 ? -13.007 0.037 -8.900 1.00 96.56 184 ARG A O 1
ATOM 1330 N N . SER A 1 185 ? -14.904 1.205 -8.796 1.00 97.88 185 SER A N 1
ATOM 1331 C CA . SER A 1 185 ? -14.316 2.362 -9.472 1.00 97.88 185 SER A CA 1
ATOM 1332 C C . SER A 1 185 ? -13.395 3.119 -8.514 1.00 97.88 185 SER A C 1
ATOM 1334 O O . SER A 1 185 ? -13.646 3.158 -7.308 1.00 97.88 185 SER A O 1
ATOM 1336 N N . HIS A 1 186 ? -12.378 3.795 -9.046 1.00 97.62 186 HIS A N 1
ATOM 1337 C CA . HIS A 1 186 ? -11.481 4.627 -8.243 1.00 97.62 186 HIS A CA 1
ATOM 1338 C C . HIS A 1 186 ? -12.238 5.659 -7.376 1.00 97.62 186 HIS A C 1
ATOM 1340 O O . HIS A 1 186 ? -11.927 5.827 -6.200 1.00 97.62 186 HIS A O 1
ATOM 1346 N N . LEU A 1 187 ? -13.299 6.289 -7.905 1.00 97.75 187 LEU A N 1
ATOM 1347 C CA . LEU A 1 187 ? -14.144 7.211 -7.131 1.00 97.75 187 LEU A CA 1
ATOM 1348 C C . LEU A 1 187 ? -14.812 6.515 -5.936 1.00 97.75 187 LEU A C 1
ATOM 1350 O O . LEU A 1 187 ? -14.874 7.087 -4.849 1.00 97.75 187 LEU A O 1
ATOM 1354 N N . ARG A 1 188 ? -15.334 5.299 -6.139 1.00 97.88 188 ARG A N 1
ATOM 1355 C CA . ARG A 1 188 ? -15.964 4.517 -5.073 1.00 97.88 188 ARG A CA 1
ATOM 1356 C C . ARG A 1 188 ? -14.945 4.159 -3.996 1.00 97.88 188 ARG A C 1
ATOM 1358 O O . ARG A 1 188 ? -15.238 4.369 -2.827 1.00 97.88 188 ARG A O 1
ATOM 1365 N N . LEU A 1 189 ? -13.760 3.693 -4.391 1.00 97.69 189 LEU A N 1
ATOM 1366 C CA . LEU A 1 189 ? -12.685 3.341 -3.464 1.00 97.69 189 LEU A CA 1
ATOM 1367 C C . LEU A 1 189 ? -12.294 4.543 -2.595 1.00 97.69 189 LEU A C 1
ATOM 1369 O O . LEU A 1 189 ? -12.310 4.440 -1.373 1.00 97.69 189 LEU A O 1
ATOM 1373 N N . VAL A 1 190 ? -12.047 5.711 -3.198 1.00 97.94 190 VAL A N 1
ATOM 1374 C CA . VAL A 1 190 ? -11.718 6.939 -2.449 1.00 97.94 190 VAL A CA 1
ATOM 1375 C C . VAL A 1 190 ? -12.833 7.318 -1.470 1.00 97.94 190 VAL A C 1
ATOM 1377 O O . VAL A 1 190 ? -12.555 7.661 -0.325 1.00 97.94 190 VAL A O 1
ATOM 1380 N N . ARG A 1 191 ? -14.105 7.216 -1.881 1.00 97.94 191 ARG A N 1
ATOM 1381 C CA . ARG A 1 191 ? -15.247 7.509 -1.000 1.00 97.94 191 ARG A CA 1
ATOM 1382 C C . ARG A 1 191 ? -15.369 6.531 0.162 1.00 97.94 191 ARG A C 1
ATOM 1384 O O . ARG A 1 191 ? -15.696 6.975 1.256 1.00 97.94 191 ARG A O 1
ATOM 1391 N N . GLU A 1 192 ? -15.126 5.243 -0.065 1.00 96.94 192 GLU A N 1
ATOM 1392 C CA . GLU A 1 192 ? -15.108 4.227 0.995 1.00 96.94 192 GLU A CA 1
ATOM 1393 C C . GLU A 1 192 ? -13.995 4.533 2.009 1.00 96.94 192 GLU A C 1
ATOM 1395 O O . GLU A 1 192 ? -14.255 4.555 3.213 1.00 96.94 192 GLU A O 1
ATOM 1400 N N . VAL A 1 193 ? -12.797 4.884 1.527 1.00 97.44 193 VAL A N 1
ATOM 1401 C CA . VAL A 1 193 ? -11.659 5.240 2.386 1.00 97.44 193 VAL A CA 1
ATOM 1402 C C . VAL A 1 193 ? -11.935 6.496 3.214 1.00 97.44 193 VAL A C 1
ATOM 1404 O O . VAL A 1 193 ? -11.778 6.482 4.436 1.00 97.44 193 VAL A O 1
ATOM 1407 N N . GLU A 1 194 ? -12.402 7.572 2.579 1.00 97.44 194 GLU A N 1
ATOM 1408 C CA . GLU A 1 194 ? -12.709 8.832 3.262 1.00 97.44 194 GLU A CA 1
ATOM 1409 C C . GLU A 1 194 ? -13.884 8.705 4.242 1.00 97.44 194 GLU A C 1
ATOM 1411 O O . GLU A 1 194 ? -13.864 9.330 5.303 1.00 97.44 194 GLU A O 1
ATOM 1416 N N . ALA A 1 195 ? -14.901 7.897 3.920 1.00 97.12 195 ALA A N 1
ATOM 1417 C CA . ALA A 1 195 ? -16.085 7.732 4.764 1.00 97.12 195 ALA A CA 1
ATOM 1418 C C . ALA A 1 195 ? -15.747 7.151 6.143 1.00 97.12 195 ALA A C 1
ATOM 1420 O O . ALA A 1 195 ? -16.364 7.544 7.134 1.00 97.12 195 ALA A O 1
ATOM 1421 N N . ILE A 1 196 ? -14.754 6.261 6.215 1.00 95.75 196 ILE A N 1
ATOM 1422 C CA . ILE A 1 196 ? -14.282 5.692 7.483 1.00 95.75 196 ILE A CA 1
ATOM 1423 C C . ILE A 1 196 ? -13.165 6.521 8.140 1.00 95.75 196 ILE A C 1
ATOM 1425 O O . ILE A 1 196 ? -12.692 6.167 9.220 1.00 95.75 196 ILE A O 1
ATOM 1429 N N . GLY A 1 197 ? -12.734 7.618 7.504 1.00 96.62 197 GLY A N 1
ATOM 1430 C CA . GLY A 1 197 ? -11.585 8.416 7.939 1.00 96.62 197 GLY A CA 1
ATOM 1431 C C . GLY A 1 197 ? -10.253 7.676 7.794 1.00 96.62 197 GLY A C 1
ATOM 1432 O O . GLY A 1 197 ? -9.344 7.888 8.595 1.00 96.62 197 GLY A O 1
ATOM 1433 N N . GLY A 1 198 ? -10.168 6.768 6.822 1.00 96.50 198 GLY A N 1
ATOM 1434 C CA . GLY A 1 198 ? -8.995 5.950 6.558 1.00 96.50 198 GLY A CA 1
ATOM 1435 C C . GLY A 1 198 ? -7.915 6.683 5.767 1.00 96.50 198 GLY A C 1
ATOM 1436 O O . GLY A 1 198 ? -8.188 7.655 5.065 1.00 96.50 198 GLY A O 1
ATOM 1437 N N . ASN A 1 199 ? -6.688 6.176 5.842 1.00 97.75 199 ASN A N 1
ATOM 1438 C CA . ASN A 1 199 ? -5.568 6.612 5.019 1.00 97.75 199 ASN A CA 1
ATOM 1439 C C . ASN A 1 199 ? -4.923 5.401 4.345 1.00 97.75 199 ASN A C 1
ATOM 1441 O O . ASN A 1 199 ? -4.551 4.447 5.023 1.00 97.75 199 ASN A O 1
ATOM 1445 N N . VAL A 1 200 ? -4.776 5.457 3.023 1.00 97.81 200 VAL A N 1
ATOM 1446 C CA . VAL A 1 200 ? -4.128 4.405 2.233 1.00 97.81 200 VAL A CA 1
ATOM 1447 C C . VAL A 1 200 ? -2.803 4.898 1.677 1.00 97.81 200 VAL A C 1
ATOM 1449 O O . VAL A 1 200 ? -2.668 6.059 1.286 1.00 97.81 200 VAL A O 1
ATOM 1452 N N . SER A 1 201 ? -1.818 4.014 1.620 1.00 97.31 201 SER A N 1
ATOM 1453 C CA . SER A 1 201 ? -0.508 4.308 1.048 1.00 97.31 201 SER A CA 1
ATOM 1454 C C . SER A 1 201 ? 0.097 3.063 0.418 1.00 97.31 201 SER A C 1
ATOM 1456 O O . SER A 1 201 ? -0.173 1.936 0.826 1.00 97.31 201 SER A O 1
ATOM 1458 N N . ALA A 1 202 ? 0.909 3.271 -0.611 1.00 97.44 202 ALA A N 1
ATOM 1459 C CA . ALA A 1 202 ? 1.703 2.224 -1.225 1.00 97.44 202 ALA A CA 1
ATOM 1460 C C . ALA A 1 202 ? 3.145 2.702 -1.360 1.00 97.44 202 ALA A C 1
ATOM 1462 O O . ALA A 1 202 ? 3.393 3.903 -1.451 1.00 97.44 202 ALA A O 1
ATOM 1463 N N . SER A 1 203 ? 4.081 1.762 -1.346 1.00 96.25 203 SER A N 1
ATOM 1464 C CA . SER A 1 203 ? 5.498 2.032 -1.556 1.00 96.25 203 SER A CA 1
ATOM 1465 C C . SER A 1 203 ? 6.132 0.868 -2.300 1.00 96.25 203 SER A C 1
ATOM 1467 O O . SER A 1 203 ? 5.933 -0.289 -1.918 1.00 96.25 203 SER A O 1
ATOM 1469 N N . ALA A 1 204 ? 6.901 1.169 -3.346 1.00 95.94 204 ALA A N 1
ATOM 1470 C CA . ALA A 1 204 ? 7.769 0.210 -4.002 1.00 95.94 204 ALA A CA 1
ATOM 1471 C C . ALA A 1 204 ? 9.225 0.427 -3.587 1.00 95.94 204 ALA A C 1
ATOM 1473 O O . ALA A 1 204 ? 9.772 1.527 -3.647 1.00 95.94 204 ALA A O 1
ATOM 1474 N N . SER A 1 205 ? 9.874 -0.662 -3.193 1.00 95.69 205 SER A N 1
ATOM 1475 C CA . SER A 1 205 ? 11.312 -0.740 -2.977 1.00 95.69 205 SER A CA 1
ATOM 1476 C C . SER A 1 205 ? 11.950 -1.637 -4.043 1.00 95.69 205 SER A C 1
ATOM 1478 O O . SER A 1 205 ? 11.304 -2.128 -4.971 1.00 95.69 205 SER A O 1
ATOM 1480 N N . ARG A 1 206 ? 13.258 -1.852 -3.922 1.00 95.56 206 ARG A N 1
ATOM 1481 C CA . ARG A 1 206 ? 14.007 -2.761 -4.793 1.00 95.56 206 ARG A CA 1
ATOM 1482 C C . ARG A 1 206 ? 13.578 -4.211 -4.585 1.00 95.56 206 ARG A C 1
ATOM 1484 O O . ARG A 1 206 ? 13.430 -4.927 -5.565 1.00 95.56 206 ARG A O 1
ATOM 1491 N N . GLU A 1 207 ? 13.351 -4.611 -3.336 1.00 95.69 207 GLU A N 1
ATOM 1492 C CA . GLU A 1 207 ? 13.110 -6.013 -2.953 1.00 95.69 207 GLU A CA 1
ATOM 1493 C C . GLU A 1 207 ? 11.679 -6.277 -2.466 1.00 95.69 207 GLU A C 1
ATOM 1495 O O . GLU A 1 207 ? 11.234 -7.416 -2.477 1.00 95.69 207 GLU A O 1
ATOM 1500 N N . GLN A 1 208 ? 10.952 -5.239 -2.044 1.00 95.31 208 GLN A N 1
ATOM 1501 C CA . GLN A 1 208 ? 9.606 -5.386 -1.489 1.00 95.31 208 GLN A CA 1
ATOM 1502 C C . GLN A 1 208 ? 8.669 -4.269 -1.946 1.00 95.31 208 GLN A C 1
ATOM 1504 O O . GLN A 1 208 ? 9.086 -3.123 -2.120 1.00 95.31 208 GLN A O 1
ATOM 1509 N N . MET A 1 209 ? 7.385 -4.589 -2.050 1.00 95.62 209 MET A N 1
ATOM 1510 C CA . MET A 1 209 ? 6.302 -3.631 -2.230 1.00 95.62 209 MET A CA 1
ATOM 1511 C C . MET A 1 209 ? 5.348 -3.742 -1.046 1.00 95.62 209 MET A C 1
ATOM 1513 O O . MET A 1 209 ? 5.019 -4.846 -0.609 1.00 95.62 209 MET A O 1
ATOM 1517 N N . SER A 1 210 ? 4.897 -2.607 -0.521 1.00 96.81 210 SER A N 1
ATOM 1518 C CA . SER A 1 210 ? 3.946 -2.567 0.589 1.00 96.81 210 SER A CA 1
ATOM 1519 C C . SER A 1 210 ? 2.721 -1.741 0.242 1.00 96.81 210 SER A C 1
ATOM 1521 O O . SER A 1 210 ? 2.854 -0.624 -0.253 1.00 96.81 210 SER A O 1
ATOM 1523 N N . TYR A 1 211 ? 1.551 -2.260 0.594 1.00 97.88 211 TYR A N 1
ATOM 1524 C CA . TYR A 1 211 ? 0.261 -1.584 0.517 1.00 97.88 211 TYR A CA 1
ATOM 1525 C C . TYR A 1 211 ? -0.302 -1.519 1.928 1.00 97.88 211 TYR A C 1
ATOM 1527 O O . TYR A 1 211 ? -0.503 -2.556 2.554 1.00 97.88 211 TYR A O 1
ATOM 1535 N N . THR A 1 212 ? -0.533 -0.324 2.446 1.00 98.31 212 THR A N 1
ATOM 1536 C CA . THR A 1 212 ? -0.932 -0.105 3.836 1.00 98.31 212 THR A CA 1
ATOM 1537 C C . THR A 1 212 ? -2.210 0.709 3.918 1.00 98.31 212 THR A C 1
ATOM 1539 O O . THR A 1 212 ? -2.476 1.578 3.088 1.00 98.31 212 THR A O 1
ATOM 1542 N N . TYR A 1 213 ? -3.007 0.398 4.931 1.00 98.31 213 TYR A N 1
ATOM 1543 C CA . TYR A 1 213 ? -4.259 1.056 5.253 1.00 98.31 213 TYR A CA 1
ATOM 1544 C C . TYR A 1 213 ? -4.271 1.318 6.759 1.00 98.31 213 TYR A C 1
ATOM 1546 O O . TYR A 1 213 ? -4.158 0.381 7.548 1.00 98.31 213 TYR A O 1
ATOM 1554 N N . ASP A 1 214 ? -4.466 2.574 7.155 1.00 98.06 214 ASP A N 1
ATOM 1555 C CA . ASP A 1 214 ? -4.645 2.996 8.545 1.00 98.06 214 ASP A CA 1
ATOM 1556 C C . ASP A 1 214 ? -6.076 3.501 8.785 1.00 98.06 214 ASP A C 1
ATOM 1558 O O . ASP A 1 214 ? -6.587 4.311 8.011 1.00 98.06 214 ASP A O 1
ATOM 1562 N N . ALA A 1 215 ? -6.739 3.038 9.849 1.00 98.00 215 ALA A N 1
ATOM 1563 C CA . ALA A 1 215 ? -8.064 3.518 10.265 1.00 98.00 215 ALA A CA 1
ATOM 1564 C C . ALA A 1 215 ? -8.340 3.204 11.747 1.00 98.00 215 ALA A C 1
ATOM 1566 O O . ALA A 1 215 ? -7.474 2.728 12.481 1.00 98.00 215 ALA A O 1
ATOM 1567 N N . LEU A 1 216 ? -9.566 3.457 12.216 1.00 97.75 216 LEU A N 1
ATOM 1568 C CA . LEU A 1 216 ? -10.015 2.976 13.526 1.00 97.75 216 LEU A CA 1
ATOM 1569 C C . LEU A 1 216 ? -10.176 1.450 13.527 1.00 97.75 216 LEU A C 1
ATOM 1571 O O . LEU A 1 216 ? -10.647 0.863 12.556 1.00 97.75 216 LEU A O 1
ATOM 1575 N N . LYS A 1 217 ? -9.864 0.813 14.662 1.00 96.12 217 LYS A N 1
ATOM 1576 C CA . LYS A 1 217 ? -9.921 -0.651 14.848 1.00 96.12 217 LYS A CA 1
ATOM 1577 C C . LYS A 1 217 ? -11.261 -1.295 14.510 1.00 96.12 217 LYS A C 1
ATOM 1579 O O . LYS A 1 217 ? -11.290 -2.472 14.166 1.00 96.12 217 LYS A O 1
ATOM 1584 N N . SER A 1 218 ? -12.356 -0.548 14.629 1.00 96.56 218 SER A N 1
ATOM 1585 C CA . SER A 1 218 ? -13.699 -1.021 14.289 1.00 96.56 218 SER A CA 1
ATOM 1586 C C . SER A 1 218 ? -13.846 -1.389 12.814 1.00 96.56 218 SER A C 1
ATOM 1588 O O . SER A 1 218 ? -14.677 -2.234 12.511 1.00 96.56 218 SER A O 1
ATOM 1590 N N . TYR A 1 219 ? -13.037 -0.790 11.933 1.00 97.69 219 TYR A N 1
ATOM 1591 C CA . TYR A 1 219 ? -13.111 -0.976 10.482 1.00 97.69 219 TYR A CA 1
ATOM 1592 C C . TYR A 1 219 ? -12.051 -1.941 9.930 1.00 97.69 219 TYR A C 1
ATOM 1594 O O . TYR A 1 219 ? -11.751 -1.946 8.738 1.00 97.69 219 TYR A O 1
ATOM 1602 N N . ALA A 1 220 ? -11.440 -2.756 10.797 1.00 96.38 220 ALA A N 1
ATOM 1603 C CA . ALA A 1 220 ? -10.456 -3.752 10.383 1.00 96.38 220 ALA A CA 1
ATOM 1604 C C . ALA A 1 220 ? -10.925 -4.681 9.235 1.00 96.38 220 ALA A C 1
ATOM 1606 O O . ALA A 1 220 ? -10.107 -4.934 8.346 1.00 96.38 220 ALA A O 1
ATOM 1607 N N . PRO A 1 221 ? -12.178 -5.194 9.194 1.00 96.56 221 PRO A N 1
ATOM 1608 C CA . PRO A 1 221 ? -12.598 -6.042 8.078 1.00 96.56 221 PRO A CA 1
ATOM 1609 C C . PRO A 1 221 ? -12.667 -5.275 6.749 1.00 96.56 221 PRO A C 1
ATOM 1611 O O . PRO A 1 221 ? -12.198 -5.794 5.738 1.00 96.56 221 PRO A O 1
ATOM 1614 N N . GLU A 1 222 ? -13.152 -4.031 6.746 1.00 96.81 222 GLU A N 1
ATOM 1615 C CA . GLU A 1 222 ? -13.212 -3.178 5.553 1.00 96.81 222 GLU A CA 1
ATOM 1616 C C . GLU A 1 222 ? -11.811 -2.825 5.036 1.00 96.81 222 GLU A C 1
ATOM 1618 O O . GLU A 1 222 ? -11.567 -2.850 3.829 1.00 96.81 222 GLU A O 1
ATOM 1623 N N . MET A 1 223 ? -10.861 -2.557 5.940 1.00 97.62 223 MET A N 1
ATOM 1624 C CA . MET A 1 223 ? -9.462 -2.290 5.580 1.00 97.62 223 MET A CA 1
ATOM 1625 C C . MET A 1 223 ? -8.834 -3.478 4.840 1.00 97.62 223 MET A C 1
ATOM 1627 O O . MET A 1 223 ? -8.193 -3.298 3.803 1.00 97.62 223 MET A O 1
ATOM 1631 N N . VAL A 1 224 ? -9.024 -4.696 5.364 1.00 97.25 224 VAL A N 1
ATOM 1632 C CA . VAL A 1 224 ? -8.516 -5.930 4.743 1.00 97.25 224 VAL A CA 1
ATOM 1633 C C . VAL A 1 224 ? -9.175 -6.156 3.384 1.00 97.25 224 VAL A C 1
ATOM 1635 O O . VAL A 1 224 ? -8.481 -6.482 2.424 1.00 97.25 224 VAL A O 1
ATOM 1638 N N . GLU A 1 225 ? -10.489 -5.957 3.279 1.00 96.31 225 GLU A N 1
ATOM 1639 C CA . GLU A 1 225 ? -11.222 -6.141 2.026 1.00 96.31 225 GLU A CA 1
ATOM 1640 C C . GLU A 1 225 ? -10.712 -5.207 0.919 1.00 96.31 225 GLU A C 1
ATOM 1642 O O . GLU A 1 225 ? -10.417 -5.669 -0.186 1.00 96.31 225 GLU A O 1
ATOM 1647 N N . VAL A 1 226 ? -10.551 -3.912 1.215 1.00 96.62 226 VAL A N 1
ATOM 1648 C CA . VAL A 1 226 ? -10.050 -2.927 0.243 1.00 96.62 226 VAL A CA 1
ATOM 1649 C C . VAL A 1 226 ? -8.612 -3.236 -0.168 1.00 96.62 226 VAL A C 1
ATOM 1651 O O . VAL A 1 226 ? -8.292 -3.156 -1.356 1.00 96.62 226 VAL A O 1
ATOM 1654 N N . LEU A 1 227 ? -7.745 -3.616 0.778 1.00 96.31 227 LEU A N 1
ATOM 1655 C CA . LEU A 1 227 ? -6.361 -3.997 0.478 1.00 96.31 227 LEU A CA 1
ATOM 1656 C C . LEU A 1 227 ? -6.293 -5.216 -0.445 1.00 96.31 227 LEU A C 1
ATOM 1658 O O . LEU A 1 227 ? -5.590 -5.185 -1.455 1.00 96.31 227 LEU A O 1
ATOM 1662 N N . VAL A 1 228 ? -7.038 -6.275 -0.121 1.00 94.94 228 VAL A N 1
ATOM 1663 C CA . VAL A 1 228 ? -7.048 -7.509 -0.916 1.00 94.94 228 VAL A CA 1
ATOM 1664 C C . VAL A 1 228 ? -7.621 -7.253 -2.307 1.00 94.94 228 VAL A C 1
ATOM 1666 O O . VAL A 1 228 ? -7.040 -7.717 -3.283 1.00 94.94 228 VAL A O 1
ATOM 1669 N N . ASP A 1 229 ? -8.709 -6.489 -2.429 1.00 95.62 229 ASP A N 1
ATOM 1670 C CA . ASP A 1 229 ? -9.293 -6.167 -3.735 1.00 95.62 229 ASP A CA 1
ATOM 1671 C C . ASP A 1 229 ? -8.349 -5.321 -4.601 1.00 95.62 229 ASP A C 1
ATOM 1673 O O . ASP A 1 229 ? -8.178 -5.608 -5.785 1.00 95.62 229 ASP A O 1
ATOM 1677 N N . SER A 1 230 ? -7.681 -4.331 -4.000 1.00 95.31 230 SER A N 1
ATOM 1678 C CA . SER A 1 230 ? -6.754 -3.435 -4.706 1.00 95.31 230 SER A CA 1
ATOM 1679 C C . SER A 1 230 ? -5.522 -4.157 -5.247 1.00 95.31 230 SER A C 1
ATOM 1681 O O . SER A 1 230 ? -5.007 -3.783 -6.297 1.00 95.31 230 SER A O 1
ATOM 1683 N N . VAL A 1 231 ? -5.038 -5.177 -4.534 1.00 93.56 231 VAL A N 1
ATOM 1684 C CA . VAL A 1 231 ? -3.832 -5.923 -4.921 1.00 93.56 231 VAL A CA 1
ATOM 1685 C C . VAL A 1 231 ? -4.156 -7.117 -5.814 1.00 93.56 231 VAL A C 1
ATOM 1687 O O . VAL A 1 231 ? -3.407 -7.397 -6.747 1.00 93.56 231 VAL A O 1
ATOM 1690 N N . ARG A 1 232 ? -5.259 -7.827 -5.551 1.00 91.25 232 ARG A N 1
ATOM 1691 C CA . ARG A 1 232 ? -5.622 -9.041 -6.293 1.00 91.25 232 ARG A CA 1
ATOM 1692 C C . ARG A 1 232 ? -6.345 -8.749 -7.603 1.00 91.25 232 ARG A C 1
ATOM 1694 O O . ARG A 1 232 ? -6.108 -9.452 -8.578 1.00 91.25 232 ARG A O 1
ATOM 1701 N N . ASN A 1 233 ? -7.229 -7.749 -7.622 1.00 93.38 233 ASN A N 1
ATOM 1702 C CA . ASN A 1 233 ? -8.110 -7.476 -8.760 1.00 93.38 233 ASN A CA 1
ATOM 1703 C C . ASN A 1 233 ? -7.916 -6.062 -9.350 1.00 93.38 233 ASN A C 1
ATOM 1705 O O . ASN A 1 233 ? -8.918 -5.369 -9.569 1.00 93.38 233 ASN A O 1
ATOM 1709 N N . PRO A 1 234 ? -6.680 -5.581 -9.599 1.00 94.62 234 PRO A N 1
ATOM 1710 C CA . PRO A 1 234 ? -6.491 -4.266 -10.200 1.00 94.62 234 PRO A CA 1
ATOM 1711 C C . PRO A 1 234 ? -7.063 -4.242 -11.624 1.00 94.62 234 PRO A C 1
ATOM 1713 O O . PRO A 1 234 ? -6.879 -5.182 -12.393 1.00 94.62 234 PRO A O 1
ATOM 1716 N N . ALA A 1 235 ? -7.750 -3.157 -11.983 1.00 95.12 235 ALA A N 1
ATOM 1717 C CA . ALA A 1 235 ? -8.252 -2.931 -13.333 1.00 95.12 235 ALA A CA 1
ATOM 1718 C C . ALA A 1 235 ? -7.508 -1.743 -13.950 1.00 95.12 235 ALA A C 1
ATOM 1720 O O . ALA A 1 235 ? -7.811 -0.584 -13.666 1.00 95.12 235 ALA A O 1
ATOM 1721 N N . PHE A 1 236 ? -6.526 -2.025 -14.807 1.00 95.69 236 PHE A N 1
ATOM 1722 C CA . PHE A 1 236 ? -5.714 -0.989 -15.442 1.00 95.69 236 PHE A CA 1
ATOM 1723 C C . PHE A 1 236 ? -6.464 -0.336 -16.602 1.00 95.69 236 PHE A C 1
ATOM 1725 O O . PHE A 1 236 ? -6.455 -0.813 -17.734 1.00 95.69 236 PHE A O 1
ATOM 1732 N N . LEU A 1 237 ? -7.120 0.789 -16.326 1.00 96.00 237 LEU A N 1
ATOM 1733 C CA . LEU A 1 237 ? -7.781 1.576 -17.361 1.00 96.00 237 LEU A CA 1
ATOM 1734 C C . LEU A 1 237 ? -6.754 2.433 -18.112 1.00 96.00 237 LEU A C 1
ATOM 1736 O O . LEU A 1 237 ? -5.960 3.151 -17.507 1.00 96.00 237 LEU A O 1
ATOM 1740 N N . GLU A 1 238 ? -6.815 2.420 -19.444 1.00 96.25 238 GLU A N 1
ATOM 1741 C CA . GLU A 1 238 ? -5.876 3.131 -20.331 1.00 96.25 238 GLU A CA 1
ATOM 1742 C C . GLU A 1 238 ? -5.702 4.614 -19.974 1.00 96.25 238 GLU A C 1
ATOM 1744 O O . GLU A 1 238 ? -4.600 5.162 -20.027 1.00 96.25 238 GLU A O 1
ATOM 1749 N N . TRP A 1 239 ? -6.789 5.282 -19.588 1.00 96.12 239 TRP A N 1
ATOM 1750 C CA . TRP A 1 239 ? -6.742 6.683 -19.186 1.00 96.12 239 TRP A CA 1
ATOM 1751 C C . TRP A 1 239 ? -6.106 6.879 -17.796 1.00 96.12 239 TRP A C 1
ATOM 1753 O O . TRP A 1 239 ? -5.409 7.876 -17.615 1.00 96.12 239 TRP A O 1
ATOM 1763 N N . GLU A 1 240 ? -6.276 5.943 -16.846 1.00 96.56 240 GLU A N 1
ATOM 1764 C CA . GLU A 1 240 ? -5.657 6.014 -15.506 1.00 96.56 240 GLU A CA 1
ATOM 1765 C C . GLU A 1 240 ? -4.149 5.861 -15.624 1.00 96.56 240 GLU A C 1
ATOM 1767 O O . GLU A 1 240 ? -3.391 6.661 -15.071 1.00 96.56 240 GLU A O 1
ATOM 1772 N N . VAL A 1 241 ? -3.724 4.860 -16.398 1.00 96.56 241 VAL A N 1
ATOM 1773 C CA . VAL A 1 241 ? -2.311 4.573 -16.645 1.00 96.56 241 VAL A CA 1
ATOM 1774 C C . VAL A 1 241 ? -1.647 5.760 -17.333 1.00 96.56 241 VAL A C 1
ATOM 1776 O O . VAL A 1 241 ? -0.608 6.231 -16.871 1.00 96.56 241 VAL A O 1
ATOM 1779 N N . LYS A 1 242 ? -2.267 6.319 -18.382 1.00 95.88 242 LYS A N 1
ATOM 1780 C CA . LYS A 1 242 ? -1.759 7.528 -19.051 1.00 95.88 242 LYS A CA 1
ATOM 1781 C C . LYS A 1 242 ? -1.620 8.707 -18.095 1.00 95.88 242 LYS A C 1
ATOM 1783 O O . LYS A 1 242 ? -0.605 9.399 -18.144 1.00 95.88 242 LYS A O 1
ATOM 1788 N N . GLU A 1 243 ? -2.606 8.934 -17.231 1.00 96.19 243 GLU A N 1
ATOM 1789 C CA . GLU A 1 243 ? -2.552 10.000 -16.230 1.00 96.19 243 GLU A CA 1
ATOM 1790 C C . GLU A 1 243 ? -1.383 9.793 -15.254 1.00 96.19 243 GLU A C 1
ATOM 1792 O O . GLU A 1 243 ? -0.614 10.727 -15.009 1.00 96.19 243 GLU A O 1
ATOM 1797 N N . GLN A 1 244 ? -1.202 8.574 -14.730 1.00 96.12 244 GLN A N 1
ATOM 1798 C CA . GLN A 1 244 ? -0.097 8.287 -13.811 1.00 96.12 244 GLN A CA 1
ATOM 1799 C C . GLN A 1 244 ? 1.262 8.385 -14.505 1.00 96.12 244 GLN A C 1
ATOM 1801 O O . GLN A 1 244 ? 2.184 8.958 -13.934 1.00 96.12 244 GLN A O 1
ATOM 1806 N N . LEU A 1 245 ? 1.393 7.927 -15.752 1.00 95.12 245 LEU A N 1
ATOM 1807 C CA . LEU A 1 245 ? 2.628 8.077 -16.527 1.00 95.12 245 LEU A CA 1
ATOM 1808 C C . LEU A 1 245 ? 3.013 9.552 -16.722 1.00 95.12 245 LEU A C 1
ATOM 1810 O O . LEU A 1 245 ? 4.195 9.886 -16.630 1.00 95.12 245 LEU A O 1
ATOM 1814 N N . GLN A 1 246 ? 2.043 10.453 -16.938 1.00 94.81 246 GLN A N 1
ATOM 1815 C CA . GLN A 1 246 ? 2.334 11.894 -16.984 1.00 94.81 246 GLN A CA 1
ATOM 1816 C C . GLN A 1 246 ? 2.810 12.423 -15.627 1.00 94.81 246 GLN A C 1
ATOM 1818 O O . GLN A 1 246 ? 3.771 13.190 -15.583 1.00 94.81 246 GLN A O 1
ATOM 1823 N N . LYS A 1 247 ? 2.197 11.984 -14.521 1.00 95.31 247 LYS A N 1
ATOM 1824 C CA . LYS A 1 247 ? 2.625 12.368 -13.165 1.00 95.31 247 LYS A CA 1
ATOM 1825 C C . LYS A 1 247 ? 4.039 11.882 -12.849 1.00 95.31 247 LYS A C 1
ATOM 1827 O O . LYS A 1 247 ? 4.840 12.669 -12.359 1.00 95.31 247 LYS A O 1
ATOM 1832 N N . ILE A 1 248 ? 4.371 10.638 -13.197 1.00 94.06 248 ILE A N 1
ATOM 1833 C CA . ILE A 1 248 ? 5.725 10.086 -13.036 1.00 94.06 248 ILE A CA 1
ATOM 1834 C C . ILE A 1 248 ? 6.727 10.878 -13.886 1.00 94.06 248 ILE A C 1
ATOM 1836 O O . ILE A 1 248 ? 7.825 11.191 -13.434 1.00 94.06 248 ILE A O 1
ATOM 1840 N N . LYS A 1 249 ? 6.360 11.251 -15.117 1.00 93.06 249 LYS A N 1
ATOM 1841 C CA . LYS A 1 249 ? 7.219 12.085 -15.966 1.00 93.06 249 LYS A CA 1
ATOM 1842 C C . LYS A 1 249 ? 7.514 13.445 -15.319 1.00 93.06 249 LYS A C 1
ATOM 1844 O O . LYS A 1 249 ? 8.660 13.890 -15.357 1.00 93.06 249 LYS A O 1
ATOM 1849 N N . SER A 1 250 ? 6.506 14.089 -14.728 1.00 92.38 250 SER A N 1
ATOM 1850 C CA . SER A 1 250 ? 6.687 15.330 -13.965 1.00 92.38 250 SER A CA 1
ATOM 1851 C C . SER A 1 250 ? 7.563 15.113 -12.733 1.00 92.38 250 SER A C 1
ATOM 1853 O O . SER A 1 250 ? 8.507 15.868 -12.527 1.00 92.38 250 SER A O 1
ATOM 1855 N N . GLU A 1 251 ? 7.332 14.043 -11.978 1.00 91.00 251 GLU A N 1
ATOM 1856 C CA . GLU A 1 251 ? 8.144 13.695 -10.813 1.00 91.00 251 GLU A CA 1
ATOM 1857 C C . GLU A 1 251 ? 9.625 13.544 -11.172 1.00 91.00 251 GLU A C 1
ATOM 1859 O O . GLU A 1 251 ? 10.467 14.146 -10.517 1.00 91.00 251 GLU A O 1
ATOM 1864 N N . ILE A 1 252 ? 9.965 12.826 -12.246 1.00 87.25 252 ILE A N 1
ATOM 1865 C CA . ILE A 1 252 ? 11.365 12.660 -12.679 1.00 87.25 252 ILE A CA 1
ATOM 1866 C C . ILE A 1 252 ? 12.028 14.007 -12.972 1.00 87.25 252 ILE A C 1
ATOM 1868 O O . ILE A 1 252 ? 13.208 14.184 -12.677 1.00 87.25 252 ILE A O 1
ATOM 1872 N N . SER A 1 253 ? 11.285 14.970 -13.526 1.00 85.06 253 SER A N 1
ATOM 1873 C CA . SER A 1 253 ? 11.820 16.316 -13.756 1.00 85.06 253 SER A CA 1
ATOM 1874 C C . SER A 1 253 ? 12.099 17.075 -12.453 1.00 85.06 253 SER A C 1
ATOM 1876 O O . SER A 1 253 ? 12.986 17.923 -12.414 1.00 85.06 253 SER A O 1
ATOM 1878 N N . GLU A 1 254 ? 11.397 16.730 -11.374 1.00 86.50 254 GLU A N 1
ATOM 1879 C CA . GLU A 1 254 ? 11.578 17.306 -10.042 1.00 86.50 254 GLU A CA 1
ATOM 1880 C C . GLU A 1 254 ? 12.657 16.579 -9.227 1.00 86.50 254 GLU A C 1
ATOM 1882 O O . GLU A 1 254 ? 13.219 17.171 -8.304 1.00 86.50 254 GLU A O 1
ATOM 1887 N N . VAL A 1 255 ? 13.031 15.345 -9.588 1.00 82.69 255 VAL A N 1
ATOM 1888 C CA . VAL A 1 255 ? 14.067 14.557 -8.890 1.00 82.69 255 VAL A CA 1
ATOM 1889 C C . VAL A 1 255 ? 15.410 15.291 -8.822 1.00 82.69 255 VAL A C 1
ATOM 1891 O O . VAL A 1 255 ? 16.135 15.138 -7.840 1.00 82.69 255 VAL A O 1
ATOM 1894 N N . SER A 1 256 ? 15.736 16.155 -9.792 1.00 80.25 256 SER A N 1
ATOM 1895 C CA . SER A 1 256 ? 16.962 16.971 -9.746 1.00 80.25 256 SER A CA 1
ATOM 1896 C C . SER A 1 256 ? 17.035 17.912 -8.542 1.00 80.25 256 SER A C 1
ATOM 1898 O O . SER A 1 256 ? 18.125 18.331 -8.162 1.00 80.25 256 SER A O 1
ATOM 1900 N N . SER A 1 257 ? 15.892 18.245 -7.934 1.00 88.81 257 SER A N 1
ATOM 1901 C CA . SER A 1 257 ? 15.828 19.044 -6.706 1.00 88.81 257 SER A CA 1
ATOM 1902 C C . SER A 1 257 ? 16.146 18.245 -5.433 1.00 88.81 257 SER A C 1
ATOM 1904 O O . SER A 1 257 ? 16.382 18.847 -4.386 1.00 88.81 257 SER A O 1
ATOM 1906 N N . ASN A 1 258 ? 16.213 16.910 -5.519 1.00 89.12 258 ASN A N 1
ATOM 1907 C CA . ASN A 1 258 ? 16.553 16.004 -4.422 1.00 89.12 258 ASN A CA 1
ATOM 1908 C C . ASN A 1 258 ? 17.897 15.291 -4.696 1.00 89.12 258 ASN A C 1
ATOM 1910 O O . ASN A 1 258 ? 17.924 14.142 -5.156 1.00 89.12 258 ASN A O 1
ATOM 1914 N N . PRO A 1 259 ? 19.039 15.948 -4.412 1.00 91.12 259 PRO A N 1
ATOM 1915 C CA . PRO A 1 259 ? 20.356 15.385 -4.698 1.00 91.12 259 PRO A CA 1
ATOM 1916 C C . PRO A 1 259 ? 20.657 14.120 -3.883 1.00 91.12 259 PRO A C 1
ATOM 1918 O O . PRO A 1 259 ? 21.424 13.277 -4.341 1.00 91.12 259 PRO A O 1
ATOM 1921 N N . GLN A 1 260 ? 20.054 13.950 -2.702 1.00 91.50 260 GLN A N 1
ATOM 1922 C CA . GLN A 1 260 ? 20.243 12.761 -1.868 1.00 91.50 260 GLN A CA 1
ATOM 1923 C C . GLN A 1 260 ? 19.651 11.510 -2.529 1.00 91.50 260 GLN A C 1
ATOM 1925 O O . GLN A 1 260 ? 20.305 10.468 -2.549 1.00 91.50 260 GLN A O 1
ATOM 1930 N N . GLY A 1 261 ? 18.448 11.619 -3.106 1.00 87.44 261 GLY A N 1
ATOM 1931 C CA . GLY A 1 261 ? 17.824 10.523 -3.854 1.00 87.44 261 GLY A CA 1
ATOM 1932 C C . GLY A 1 261 ? 18.640 10.136 -5.088 1.00 87.44 261 GLY A C 1
ATOM 1933 O O . GLY A 1 261 ? 18.942 8.962 -5.291 1.00 87.44 261 GLY A O 1
ATOM 1934 N N . LEU A 1 262 ? 19.091 11.132 -5.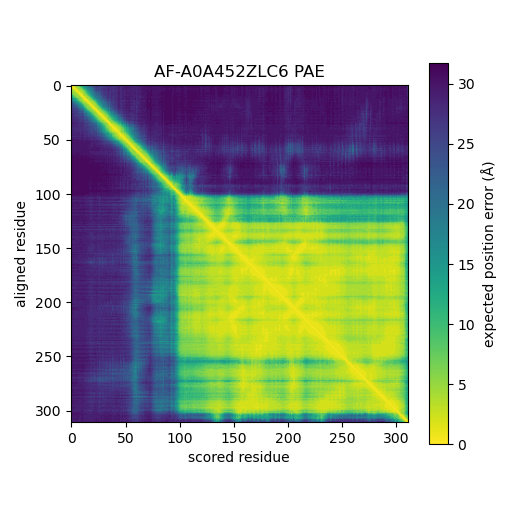857 1.00 90.38 262 LEU A N 1
ATOM 1935 C CA . LEU A 1 262 ? 19.950 10.908 -7.023 1.00 90.38 262 LEU A CA 1
ATOM 1936 C C . LEU A 1 262 ? 21.280 10.246 -6.667 1.00 90.38 262 LEU A C 1
ATOM 1938 O O . LEU A 1 262 ? 21.718 9.339 -7.371 1.00 90.38 262 LEU A O 1
ATOM 1942 N N . LEU A 1 263 ? 21.918 10.682 -5.579 1.00 94.12 263 LEU A N 1
ATOM 1943 C CA . LEU A 1 263 ? 23.173 10.096 -5.124 1.00 94.12 263 LEU A CA 1
ATOM 1944 C C . LEU A 1 263 ? 22.990 8.622 -4.754 1.00 94.12 263 LEU A C 1
ATOM 1946 O O . LEU A 1 263 ? 23.840 7.803 -5.096 1.00 94.12 263 LEU A O 1
ATOM 1950 N N . LEU A 1 264 ? 21.884 8.276 -4.089 1.00 92.88 264 LEU A N 1
ATOM 1951 C CA . LEU A 1 264 ? 21.601 6.897 -3.704 1.00 92.88 264 LEU A CA 1
ATOM 1952 C C . LEU A 1 264 ? 21.327 6.005 -4.923 1.00 92.88 264 LEU A C 1
ATOM 1954 O O . LEU A 1 264 ? 21.825 4.879 -4.972 1.00 92.88 264 LEU A O 1
ATOM 1958 N N . GLU A 1 265 ? 20.594 6.503 -5.921 1.00 92.50 265 GLU A N 1
ATOM 1959 C CA . GLU A 1 265 ? 20.376 5.786 -7.184 1.00 92.50 265 GLU A CA 1
ATOM 1960 C C . GLU A 1 265 ? 21.685 5.609 -7.969 1.00 92.50 265 GLU A C 1
ATOM 1962 O O . GLU A 1 265 ? 21.987 4.508 -8.433 1.00 92.50 265 GLU A O 1
ATOM 1967 N N . ALA A 1 266 ? 22.512 6.657 -8.057 1.00 92.75 266 ALA A N 1
ATOM 1968 C CA . ALA A 1 266 ? 23.816 6.594 -8.715 1.00 92.75 266 ALA A CA 1
ATOM 1969 C C . ALA A 1 266 ? 24.766 5.616 -8.009 1.00 92.75 266 ALA A C 1
ATOM 1971 O O . ALA A 1 266 ? 25.458 4.844 -8.671 1.00 92.75 266 ALA A O 1
ATOM 1972 N N . LEU A 1 267 ? 24.766 5.605 -6.672 1.00 95.69 267 LEU A N 1
ATOM 1973 C CA . LEU A 1 267 ? 25.552 4.667 -5.877 1.00 95.69 267 LEU A CA 1
ATOM 1974 C C . LEU A 1 267 ? 25.143 3.219 -6.159 1.00 95.69 267 LEU A C 1
ATOM 1976 O O . LEU A 1 267 ? 26.016 2.382 -6.368 1.00 95.69 267 LEU A O 1
ATOM 1980 N N . HIS A 1 268 ? 23.841 2.919 -6.208 1.00 95.44 268 HIS A N 1
ATOM 1981 C CA . HIS A 1 268 ? 23.371 1.570 -6.530 1.00 95.44 268 HIS A CA 1
ATOM 1982 C C . HIS A 1 268 ? 23.742 1.165 -7.957 1.00 95.44 268 HIS A C 1
ATOM 1984 O O . HIS A 1 268 ? 24.267 0.072 -8.165 1.00 95.44 268 HIS A O 1
ATOM 1990 N N . SER A 1 269 ? 23.524 2.053 -8.929 1.00 93.56 269 SER A N 1
ATOM 1991 C CA . SER A 1 269 ? 23.835 1.780 -10.334 1.00 93.56 269 SER A CA 1
ATOM 1992 C C . SER A 1 269 ? 25.334 1.601 -10.596 1.00 93.56 269 SER A C 1
ATOM 1994 O O . SER A 1 269 ? 25.688 0.851 -11.501 1.00 93.56 269 SER A O 1
ATOM 1996 N N . ALA A 1 270 ? 26.205 2.303 -9.864 1.00 96.06 270 ALA A N 1
ATOM 1997 C CA . ALA A 1 270 ? 27.655 2.217 -10.036 1.00 96.06 270 ALA A CA 1
ATOM 1998 C C . ALA A 1 270 ? 28.297 1.116 -9.177 1.00 96.06 270 ALA A C 1
ATOM 2000 O O . ALA A 1 270 ? 29.295 0.522 -9.582 1.00 96.06 270 ALA A O 1
ATOM 2001 N N . GLY A 1 271 ? 27.755 0.869 -7.981 1.00 96.69 271 GLY A N 1
ATOM 2002 C CA . GLY A 1 271 ? 28.303 -0.071 -7.003 1.00 96.69 271 GLY A CA 1
ATOM 2003 C C . GLY A 1 271 ? 27.870 -1.521 -7.214 1.00 96.69 271 GLY A C 1
ATOM 2004 O O . GLY A 1 271 ? 28.608 -2.430 -6.840 1.00 96.69 271 GLY A O 1
ATOM 2005 N N . TYR A 1 272 ? 26.705 -1.751 -7.827 1.00 96.12 272 TYR A N 1
ATOM 2006 C CA . TYR A 1 272 ? 26.194 -3.090 -8.111 1.00 96.12 272 TYR A CA 1
ATOM 2007 C C . TYR A 1 272 ? 26.206 -3.410 -9.606 1.00 96.12 272 TYR A C 1
ATOM 2009 O O . TYR A 1 272 ? 26.176 -2.538 -10.468 1.00 96.12 272 TYR A O 1
ATOM 2017 N N . SER A 1 273 ? 26.188 -4.707 -9.909 1.00 92.62 273 SER A N 1
ATOM 2018 C CA . SER A 1 273 ? 25.872 -5.237 -11.236 1.00 92.62 273 SER A CA 1
ATOM 2019 C C . SER A 1 273 ? 24.654 -6.162 -11.134 1.00 92.62 273 SER A C 1
ATOM 2021 O O . SER A 1 273 ? 24.385 -6.738 -10.079 1.00 92.62 273 SER A O 1
ATOM 2023 N N . GLY A 1 274 ? 23.878 -6.290 -12.211 1.00 91.25 274 GLY A N 1
ATOM 2024 C CA . GLY A 1 274 ? 22.700 -7.162 -12.236 1.00 91.25 274 GLY A CA 1
ATOM 2025 C C . GLY A 1 274 ? 21.454 -6.546 -11.588 1.00 91.25 274 GLY A C 1
ATOM 2026 O O . GLY A 1 274 ? 21.070 -5.428 -11.918 1.00 91.25 274 GLY A O 1
ATOM 2027 N N . ALA A 1 275 ? 20.770 -7.303 -10.724 1.00 93.00 275 ALA A N 1
ATOM 2028 C CA . ALA A 1 275 ? 19.413 -6.982 -10.272 1.00 93.00 275 ALA A CA 1
ATOM 2029 C C . ALA A 1 275 ? 19.323 -5.724 -9.386 1.00 93.00 275 ALA A C 1
ATOM 2031 O O . ALA A 1 275 ? 18.459 -4.887 -9.622 1.00 93.00 275 ALA A O 1
ATOM 2032 N N . LEU A 1 276 ? 20.243 -5.547 -8.432 1.00 94.56 276 LEU A N 1
ATOM 2033 C CA . LEU A 1 276 ? 20.273 -4.378 -7.535 1.00 94.56 276 LEU A CA 1
ATOM 2034 C C . LEU A 1 276 ? 20.727 -3.081 -8.224 1.00 94.56 276 LEU A C 1
ATOM 2036 O O . LEU A 1 276 ? 20.472 -1.992 -7.709 1.00 94.56 276 LEU A O 1
ATOM 2040 N N . ALA A 1 277 ? 21.374 -3.193 -9.389 1.00 94.06 277 ALA A N 1
ATOM 2041 C CA . ALA A 1 277 ? 21.786 -2.049 -10.199 1.00 94.06 277 ALA A CA 1
ATOM 2042 C C . ALA A 1 277 ? 20.616 -1.416 -10.969 1.00 94.06 277 ALA A C 1
ATOM 2044 O O . ALA A 1 277 ? 20.761 -0.328 -11.527 1.00 94.06 277 ALA A O 1
ATOM 2045 N N . LYS A 1 278 ? 19.461 -2.096 -11.030 1.00 93.75 278 LYS A N 1
ATOM 2046 C CA . LYS A 1 278 ? 18.264 -1.575 -11.690 1.00 93.75 278 LYS A CA 1
ATOM 2047 C C . LYS A 1 278 ? 17.767 -0.325 -10.947 1.00 93.75 278 LYS A C 1
ATOM 2049 O O . LYS A 1 278 ? 17.766 -0.309 -9.708 1.00 93.75 278 LYS A O 1
ATOM 2054 N N . PRO A 1 279 ? 17.358 0.724 -11.680 1.00 91.88 279 PRO A N 1
ATOM 2055 C CA . PRO A 1 279 ? 16.865 1.944 -11.060 1.00 91.88 279 PRO A CA 1
ATOM 2056 C C . PRO A 1 279 ? 15.541 1.665 -10.346 1.00 91.88 279 PRO A C 1
ATOM 2058 O O . PRO A 1 279 ? 14.729 0.874 -10.823 1.00 91.88 279 PRO A O 1
ATOM 2061 N N . LEU A 1 280 ? 15.325 2.311 -9.201 1.00 90.94 280 LEU A N 1
ATOM 2062 C CA . LEU A 1 280 ? 14.036 2.240 -8.506 1.00 90.94 280 LEU A CA 1
ATOM 2063 C C . LEU A 1 280 ? 12.999 3.141 -9.187 1.00 90.94 280 LEU A C 1
ATOM 2065 O O . LEU A 1 280 ? 11.835 2.776 -9.323 1.00 90.94 280 LEU A O 1
ATOM 2069 N N . MET A 1 281 ? 13.441 4.309 -9.658 1.00 89.19 281 MET A N 1
ATOM 2070 C CA . MET A 1 281 ? 12.602 5.237 -10.409 1.00 89.19 281 MET A CA 1
ATOM 2071 C C . MET A 1 281 ? 12.626 4.894 -11.899 1.00 89.19 281 MET A C 1
ATOM 2073 O O . MET A 1 281 ? 13.690 4.746 -12.503 1.00 89.19 281 MET A O 1
ATOM 2077 N N . ALA A 1 282 ? 11.446 4.812 -12.513 1.00 89.88 282 ALA A N 1
ATOM 2078 C CA . ALA A 1 282 ? 11.323 4.638 -13.958 1.00 89.88 282 ALA A CA 1
ATOM 2079 C C . ALA A 1 282 ? 12.125 5.716 -14.716 1.00 89.88 282 ALA A C 1
ATOM 2081 O O . ALA A 1 282 ? 12.043 6.898 -14.401 1.00 89.88 282 ALA A O 1
ATOM 2082 N N . THR A 1 283 ? 12.890 5.324 -15.736 1.00 89.75 283 THR A N 1
ATOM 2083 C CA . THR A 1 283 ? 13.584 6.292 -16.606 1.00 89.75 283 THR A CA 1
ATOM 2084 C C . THR A 1 283 ? 12.628 6.866 -17.650 1.00 89.75 283 THR A C 1
ATOM 2086 O O . THR A 1 283 ? 11.638 6.229 -18.008 1.00 89.75 283 THR A O 1
ATOM 2089 N N . GLU A 1 284 ? 12.945 8.026 -18.234 1.00 88.81 284 GLU A N 1
ATOM 2090 C CA . GLU A 1 284 ? 12.106 8.607 -19.297 1.00 88.81 284 GLU A CA 1
ATOM 2091 C C . GLU A 1 284 ? 11.927 7.649 -20.489 1.00 88.81 284 GLU A C 1
ATOM 2093 O O . GLU A 1 284 ? 10.848 7.556 -21.074 1.00 88.81 284 GLU A O 1
ATOM 2098 N N . SER A 1 285 ? 12.970 6.881 -20.823 1.00 89.12 285 SER A N 1
ATOM 2099 C CA . SER A 1 285 ? 12.891 5.865 -21.876 1.00 89.12 285 SER A CA 1
ATOM 2100 C C . SER A 1 285 ? 11.926 4.730 -21.522 1.00 89.12 285 SER A C 1
ATOM 2102 O O . SER A 1 285 ? 11.265 4.200 -22.413 1.00 89.12 285 SER A O 1
ATOM 2104 N N . ALA A 1 286 ? 11.853 4.361 -20.240 1.00 90.44 286 ALA A N 1
ATOM 2105 C CA . ALA A 1 286 ? 11.010 3.289 -19.738 1.00 90.44 286 ALA A CA 1
ATOM 2106 C C . ALA A 1 286 ? 9.536 3.708 -19.699 1.00 90.44 286 ALA A C 1
ATOM 2108 O O . ALA A 1 286 ? 8.696 2.969 -20.194 1.00 90.44 286 ALA A O 1
ATOM 2109 N N . ILE A 1 287 ? 9.232 4.936 -19.255 1.00 91.12 287 ILE A N 1
ATOM 2110 C CA . ILE A 1 287 ? 7.866 5.502 -19.266 1.00 91.12 287 ILE A CA 1
ATOM 2111 C C . ILE A 1 287 ? 7.220 5.392 -20.647 1.00 91.12 287 ILE A C 1
ATOM 2113 O O . ILE A 1 287 ? 6.037 5.098 -20.752 1.00 91.12 287 ILE A O 1
ATOM 2117 N N . ARG A 1 288 ? 7.990 5.624 -21.718 1.00 90.06 288 ARG A N 1
ATOM 2118 C CA . ARG A 1 288 ? 7.477 5.556 -23.096 1.00 90.06 288 ARG A CA 1
ATOM 2119 C C . ARG A 1 288 ? 7.140 4.134 -23.556 1.00 90.06 288 ARG A C 1
ATOM 2121 O O . ARG A 1 288 ? 6.463 3.998 -24.568 1.00 90.06 288 ARG A O 1
ATOM 2128 N N . ARG A 1 289 ? 7.664 3.110 -22.878 1.00 91.94 289 ARG A N 1
ATOM 2129 C CA . ARG A 1 289 ? 7.452 1.691 -23.201 1.00 91.94 289 ARG A CA 1
ATOM 2130 C C . ARG A 1 289 ? 6.441 1.014 -22.284 1.00 91.94 289 ARG A C 1
ATOM 2132 O O . ARG A 1 289 ? 5.854 0.031 -22.707 1.00 91.94 289 ARG A O 1
ATOM 2139 N N . LEU A 1 290 ? 6.277 1.503 -21.054 1.00 93.44 290 LEU A N 1
ATOM 2140 C CA . LEU A 1 290 ? 5.337 0.931 -20.096 1.00 93.44 290 LEU A CA 1
ATOM 2141 C C . LEU A 1 290 ? 3.904 1.046 -20.619 1.00 93.44 290 LEU A C 1
ATOM 2143 O O . LEU A 1 290 ? 3.433 2.136 -20.948 1.00 93.44 290 LEU A O 1
ATOM 2147 N N . ASP A 1 291 ? 3.220 -0.089 -20.646 1.00 92.25 291 ASP A N 1
ATOM 2148 C CA . ASP A 1 291 ? 1.827 -0.230 -21.044 1.00 92.25 291 ASP A CA 1
ATOM 2149 C C . ASP A 1 291 ? 1.073 -1.157 -20.078 1.00 92.25 291 ASP A C 1
ATOM 2151 O O . ASP A 1 291 ? 1.648 -1.708 -19.134 1.00 92.25 291 ASP A O 1
ATOM 2155 N N . ILE A 1 292 ? -0.236 -1.303 -20.297 1.00 95.06 292 ILE A N 1
ATOM 2156 C CA . ILE A 1 292 ? -1.098 -2.154 -19.468 1.00 95.06 292 ILE A CA 1
ATOM 2157 C C . ILE A 1 292 ? -0.630 -3.611 -19.498 1.00 95.06 292 ILE A C 1
ATOM 2159 O O . ILE A 1 292 ? -0.507 -4.223 -18.441 1.00 95.06 292 ILE A O 1
ATOM 2163 N N . SER A 1 293 ? -0.317 -4.150 -20.680 1.00 94.31 293 SER A N 1
ATOM 2164 C CA . SER A 1 293 ? 0.126 -5.541 -20.826 1.00 94.31 293 SER A CA 1
ATOM 2165 C C . SER A 1 293 ? 1.376 -5.840 -20.006 1.00 94.31 293 SER A C 1
ATOM 2167 O O . SER A 1 293 ? 1.461 -6.890 -19.377 1.00 94.31 293 SER A O 1
ATOM 2169 N N . THR A 1 294 ? 2.316 -4.896 -19.943 1.00 92.50 294 THR A N 1
ATOM 2170 C CA . THR A 1 294 ? 3.529 -5.021 -19.132 1.00 92.50 294 THR A CA 1
ATOM 2171 C C . THR A 1 294 ? 3.199 -5.109 -17.641 1.00 92.50 294 THR A C 1
ATOM 2173 O O . THR A 1 294 ? 3.836 -5.872 -16.916 1.00 92.50 294 THR A O 1
ATOM 2176 N N . LEU A 1 295 ? 2.213 -4.337 -17.165 1.00 92.75 295 LEU A N 1
ATOM 2177 C CA . LEU A 1 295 ? 1.770 -4.370 -15.767 1.00 92.75 295 LEU A CA 1
ATOM 2178 C C . LEU A 1 295 ? 1.046 -5.673 -15.428 1.00 92.75 295 LEU A C 1
ATOM 2180 O O . LEU A 1 295 ? 1.334 -6.279 -14.397 1.00 92.75 295 LEU A O 1
ATOM 2184 N N . GLU A 1 296 ? 0.132 -6.106 -16.296 1.00 92.75 296 GLU A N 1
ATOM 2185 C CA . GLU A 1 296 ? -0.619 -7.351 -16.129 1.00 92.75 296 GLU A CA 1
ATOM 2186 C C . GLU A 1 296 ? 0.311 -8.566 -16.135 1.00 92.75 296 GLU A C 1
ATOM 2188 O O . GLU A 1 296 ? 0.213 -9.413 -15.249 1.00 92.75 296 GLU A O 1
ATOM 2193 N N . GLU A 1 297 ? 1.267 -8.624 -17.067 1.00 92.62 297 GLU A N 1
ATOM 2194 C CA . GLU A 1 297 ? 2.275 -9.684 -17.114 1.00 92.62 297 GLU A CA 1
ATOM 2195 C C . GLU A 1 297 ? 3.156 -9.665 -15.859 1.00 92.62 297 GLU A C 1
ATOM 2197 O O . GLU A 1 297 ? 3.398 -10.711 -15.250 1.00 92.62 297 GLU A O 1
ATOM 2202 N N . PHE A 1 298 ? 3.604 -8.483 -15.423 1.00 92.69 298 PHE A N 1
ATOM 2203 C CA . PHE A 1 298 ? 4.431 -8.359 -14.226 1.00 92.69 298 PHE A CA 1
ATOM 2204 C C . PHE A 1 298 ? 3.691 -8.833 -12.967 1.00 92.69 298 PHE A C 1
ATOM 2206 O O . PHE A 1 298 ? 4.259 -9.590 -12.178 1.00 92.69 298 PHE A O 1
ATOM 2213 N N . ILE A 1 299 ? 2.417 -8.464 -12.802 1.00 91.75 299 ILE A N 1
ATOM 2214 C CA . ILE A 1 299 ? 1.573 -8.958 -11.705 1.00 91.75 299 ILE A CA 1
ATOM 2215 C C . ILE A 1 299 ? 1.354 -10.460 -11.829 1.00 91.75 299 ILE A C 1
ATOM 2217 O O . ILE A 1 299 ? 1.556 -11.181 -10.857 1.00 91.75 299 ILE A O 1
ATOM 2221 N N . HIS A 1 300 ? 0.996 -10.960 -13.010 1.00 89.25 300 HIS A N 1
ATOM 2222 C CA . HIS A 1 300 ? 0.739 -12.382 -13.210 1.00 89.25 300 HIS A CA 1
ATOM 2223 C C . HIS A 1 300 ? 1.960 -13.237 -12.846 1.00 89.25 300 HIS A C 1
ATOM 2225 O O . HIS A 1 300 ? 1.826 -14.278 -12.212 1.00 89.25 300 HIS A O 1
ATOM 2231 N N . VAL A 1 301 ? 3.170 -12.797 -13.195 1.00 88.12 301 VAL A N 1
ATOM 2232 C CA . VAL A 1 301 ? 4.404 -13.538 -12.897 1.00 88.12 301 VAL A CA 1
ATOM 2233 C C . VAL A 1 301 ? 4.828 -13.413 -11.431 1.00 88.12 301 VAL A C 1
ATOM 2235 O O . VAL A 1 301 ? 5.448 -14.334 -10.909 1.00 88.12 301 VAL A O 1
ATOM 2238 N N . ARG A 1 302 ? 4.546 -12.288 -10.760 1.00 87.44 302 ARG A N 1
ATOM 2239 C CA . ARG A 1 302 ? 5.100 -12.001 -9.421 1.00 87.44 302 ARG A CA 1
ATOM 2240 C C . ARG A 1 302 ? 4.112 -12.141 -8.271 1.00 87.44 302 ARG A C 1
ATOM 2242 O O . ARG A 1 302 ? 4.538 -12.357 -7.145 1.00 87.44 302 ARG A O 1
ATOM 2249 N N . PHE A 1 303 ? 2.817 -11.981 -8.526 1.00 84.00 303 PHE A N 1
ATOM 2250 C CA . PHE A 1 303 ? 1.767 -12.003 -7.501 1.00 84.00 303 PHE A CA 1
ATOM 2251 C C . PHE A 1 303 ? 0.968 -13.319 -7.534 1.00 84.00 303 PHE A C 1
ATOM 2253 O O . PHE A 1 303 ? 0.141 -13.555 -6.654 1.00 84.00 303 PHE A O 1
ATOM 2260 N N . SER A 1 304 ? 1.216 -14.195 -8.513 1.00 71.25 304 SER A N 1
ATOM 2261 C CA . SER A 1 304 ? 0.556 -15.504 -8.653 1.00 71.25 304 SER A CA 1
ATOM 2262 C C . SER A 1 304 ? 0.767 -16.419 -7.447 1.00 71.25 304 SER A C 1
ATOM 2264 O O . SER A 1 304 ? -0.164 -17.120 -7.055 1.00 71.25 304 SER A O 1
ATOM 2266 N N . ASP A 1 305 ? 1.931 -16.349 -6.797 1.00 64.62 305 ASP A N 1
ATOM 2267 C CA . ASP A 1 305 ? 2.208 -17.103 -5.568 1.00 64.62 305 ASP A CA 1
ATOM 2268 C C . ASP A 1 305 ? 1.361 -16.622 -4.373 1.00 64.62 305 ASP A C 1
ATOM 2270 O O . ASP A 1 305 ? 1.099 -17.387 -3.445 1.00 64.62 305 ASP A O 1
ATOM 2274 N N . LEU A 1 306 ? 0.899 -15.363 -4.386 1.00 64.62 306 LEU A N 1
ATOM 2275 C CA . LEU A 1 306 ? 0.034 -14.815 -3.336 1.00 64.62 306 LEU A CA 1
ATOM 2276 C C . LEU A 1 306 ? -1.414 -15.283 -3.491 1.00 64.62 306 LEU A C 1
ATOM 2278 O O . LEU A 1 306 ? -2.087 -15.556 -2.501 1.00 64.62 306 LEU A O 1
ATOM 2282 N N . PHE A 1 307 ? -1.913 -15.365 -4.720 1.00 65.31 307 PHE A N 1
ATOM 2283 C CA . PHE A 1 307 ? -3.294 -15.739 -4.999 1.00 65.31 307 PHE A CA 1
ATOM 2284 C C . PHE A 1 307 ? -3.306 -16.821 -6.073 1.00 65.31 307 PHE A C 1
ATOM 2286 O O . PHE A 1 307 ? -3.579 -16.497 -7.232 1.00 65.31 307 PHE A O 1
ATOM 2293 N N . PRO A 1 308 ? -3.039 -18.097 -5.720 1.00 57.84 308 PRO A N 1
ATOM 2294 C CA . PRO A 1 308 ? -3.255 -19.180 -6.666 1.00 57.84 308 PRO A CA 1
ATOM 2295 C C . PRO A 1 308 ? -4.679 -19.038 -7.195 1.00 57.84 308 PRO A C 1
ATOM 2297 O O . PRO A 1 308 ? -5.616 -18.863 -6.403 1.00 57.84 308 PRO A O 1
ATOM 2300 N N . MET A 1 309 ? -4.822 -18.996 -8.524 1.00 44.75 309 MET A N 1
ATOM 2301 C CA . MET A 1 309 ? -6.134 -18.889 -9.149 1.00 44.75 309 MET A CA 1
ATOM 2302 C C . MET A 1 309 ? -7.006 -19.990 -8.550 1.00 44.75 309 MET A C 1
ATOM 2304 O O . MET A 1 309 ? -6.673 -21.170 -8.632 1.00 44.75 309 MET A O 1
ATOM 2308 N N . LEU A 1 310 ? -8.071 -19.582 -7.862 1.00 40.00 310 LEU A N 1
ATOM 2309 C CA . LEU A 1 310 ? -9.141 -20.499 -7.516 1.00 40.00 310 LEU A CA 1
ATOM 2310 C C . LEU A 1 310 ? -9.838 -20.773 -8.848 1.00 40.00 310 LEU A C 1
ATOM 2312 O O . LEU A 1 310 ? -10.609 -19.927 -9.301 1.00 40.00 310 LEU A O 1
ATOM 2316 N N . GLU A 1 311 ? -9.448 -21.861 -9.511 1.00 31.89 311 GLU A N 1
ATOM 2317 C CA . GLU A 1 311 ? -10.244 -22.467 -10.585 1.00 31.89 311 GLU A CA 1
ATOM 2318 C C . GLU A 1 311 ? -11.613 -22.914 -10.056 1.00 31.89 311 GLU A C 1
ATOM 2320 O O . GLU A 1 311 ? -11.682 -23.404 -8.901 1.00 31.89 311 GLU A O 1
#

pLDDT: mean 75.56, std 25.82, range [26.73, 98.31]